Protein 6CQK (pdb70)

Sequence (361 aa):
DFSKMSIVGRIGSEFTEHTSANNNRYLKYSIASQPRRDGQTNWYNITVFNEPQINFLTEVRKGALVYVEADAANYVGTTLSLVQKDINLLKNGDFSKMSIVGRIGSEFTEHTSANNNRYLKYSIASQPRQTNWYNITVFNEPQINFLTEYVRKGALVYVEADAANYVFEGTTLSLVQKDINLLKNGDFSKMSIVGRIGSEFTEHTYLKYSIASQPRGQTNWYNITVFNEPQINFLTEYVRKGALVYVEADAANYVGTTLSLVQKDINLLKNGKKMDFSKMSIVGRIGSEFTEHTNRYLKYSIASQPRQTNWYNITVFNEPQINFLTEYVRKGALVYVEADAANVFGTTLSLVQKDINLLKN

B-factor: mean 80.17, std 16.54, range [48.77, 149.61]

Foldseek 3Di:
DFDKDKAWFFWADDWDWDADPVGAIKTKTWGWGDPPPVDDTDIDIEIERPVVVVVVVVVADGGWTKIWMFTWDWDPVIDIYTYTDDMDGPGGD/DFDKDKAWFFWADDWDWDADPVRAIKTWTWGWGDDVPTDIDIEIERPVVVVCVCVPPADGGWGKIWMWTWDWDDPPDIDIYTYTDDMDGPGHD/DFDKDKDWFFWADDFDDDPFTWTWGWGCPDPDTDIDIEGEDPVVVVCVCVVPADGGWTKIWMFTWDWDPVIDIYTYTDDMDGPGHDDD/DDFDKDKAWFFWADDWDWDVCIKTKTWGWGDPVPTDIDIEIENPVVVVCVCVPPNDGGWTKIWMFTWDWDVVMDIYTYTDDMDGPGD

Nearest PDB structures (foldseek):
  6cqk-assembly2_A  TM=1.011E+00  e=1.011E-16  Saccharomyces cerevisiae
  7f5y-assembly1_A-2  TM=8.030E-01  e=2.166E-05  Mycobacterium tuberculosis H37Rv
  3eiv-assembly2_B  TM=7.931E-01  e=2.541E-05  Streptomyces coelicolor
  7ym1-assembly1_A  TM=8.213E-01  e=4.103E-05  Staphylococcus aureus subsp. aureus ED98
  6bhw-assembly2_E  TM=7.748E-01  e=2.027E-04  Bacillus subtilis subsp. subtilis str. 168

InterPro domains:
  IPR000424 Primosome PriB/single-strand DNA-binding [PF00436] (20-116)
  IPR000424 Primosome PriB/single-strand DNA-binding [PS50935] (17-117)
  IPR000424 Primosome PriB/single-strand DNA-binding [cd04496] (22-116)
  IPR011344 Single-stranded DNA-binding protein [PIRSF002070] (17-128)
  IPR012340 Nucleic acid-binding, OB-fold [G3DSA:2.40.50.140] (17-135)
  IPR012340 Nucleic acid-binding, OB-fold [SSF50249] (17-116)

GO terms:
  GO:0042645 mitochondrial nucleoid (C, IDA)
  GO:0005739 mitochondrion (C, IDA)
  GO:0003697 single-stranded DNA binding (F, IDA)
  GO:0090297 positive regulation of mitochondrial DNA replication (P, IDA)
  GO:0005739 mitochondrion (C, HDA)

Structure (mmCIF, N/CA/C/O backbone):
data_6CQK
#
_entry.id   6CQK
#
_cell.length_a   54.500
_cell.length_b   153.140
_cell.length_c   118.610
_cell.angle_alpha   90.00
_cell.angle_beta   90.00
_cell.angle_gamma   90.00
#
_symmetry.space_group_name_H-M   'C 2 2 21'
#
loop_
_atom_site.group_PDB
_atom_site.id
_atom_site.type_symbol
_atom_site.label_atom_id
_atom_site.label_alt_id
_atom_site.label_comp_id
_atom_site.label_asym_id
_atom_site.label_entity_id
_atom_site.label_seq_id
_atom_site.pdbx_PDB_ins_code
_atom_site.Cartn_x
_atom_site.Cartn_y
_atom_site.Cartn_z
_atom_site.occupancy
_atom_site.B_iso_or_equiv
_atom_site.auth_seq_id
_atom_site.auth_comp_id
_atom_site.auth_asym_id
_atom_site.auth_atom_id
_atom_site.pdbx_PDB_model_num
ATOM 1 N N . ASP A 1 2 ? 10.490 -21.322 2.292 1.00 62.45 18 ASP A N 1
ATOM 2 C CA . ASP A 1 2 ? 10.858 -21.134 0.800 1.00 62.38 18 ASP A CA 1
ATOM 3 C C . ASP A 1 2 ? 10.218 -22.209 -0.068 1.00 63.66 18 ASP A C 1
ATOM 4 O O . ASP A 1 2 ? 10.425 -23.394 0.196 1.00 68.58 18 ASP A O 1
ATOM 9 N N . PHE A 1 3 ? 9.548 -21.851 -1.158 1.00 63.89 19 PHE A N 1
ATOM 10 C CA . PHE A 1 3 ? 8.880 -22.868 -2.026 1.00 63.35 19 PHE A CA 1
ATOM 11 C C . PHE A 1 3 ? 8.695 -22.440 -3.477 1.00 59.93 19 PHE A C 1
ATOM 12 O O . PHE A 1 3 ? 8.880 -21.262 -3.833 1.00 57.25 19 PHE A O 1
ATOM 20 N N . SER A 1 4 ? 8.286 -23.380 -4.304 1.00 58.87 20 SER A N 1
ATOM 21 C CA . SER A 1 4 ? 7.950 -23.007 -5.685 1.00 62.77 20 SER A CA 1
ATOM 22 C C . SER A 1 4 ? 6.949 -23.972 -6.211 1.00 61.62 20 SER A C 1
ATOM 23 O O . SER A 1 4 ? 7.323 -25.028 -6.613 1.00 62.05 20 SER A O 1
ATOM 26 N N . LYS A 1 5 ? 5.681 -23.603 -6.183 1.00 65.85 21 LYS A N 1
ATOM 27 C CA . LYS A 1 5 ? 4.619 -24.486 -6.642 1.00 71.73 21 LYS A CA 1
ATOM 28 C C . LYS A 1 5 ? 3.960 -23.891 -7.839 1.00 67.47 21 LYS A C 1
ATOM 29 O O . LYS A 1 5 ? 3.902 -22.699 -7.980 1.00 65.75 21 LYS A O 1
ATOM 35 N N . MET A 1 6 ? 3.454 -24.769 -8.698 1.00 68.01 22 MET A N 1
ATOM 36 C CA . MET A 1 6 ? 2.687 -24.412 -9.921 1.00 67.22 22 MET A CA 1
ATOM 37 C C . MET A 1 6 ? 1.262 -24.922 -9.856 1.00 64.01 22 MET A C 1
ATOM 38 O O . MET A 1 6 ? 1.015 -26.021 -9.346 1.00 68.13 22 MET A O 1
ATOM 43 N N . SER A 1 7 ? 0.327 -24.119 -10.300 1.00 63.12 23 SER A N 1
ATOM 44 C CA . SER A 1 7 ? -1.054 -24.573 -10.434 1.00 64.66 23 SER A CA 1
ATOM 45 C C . SER A 1 7 ? -1.365 -24.463 -11.905 1.00 61.60 23 SER A C 1
ATOM 46 O O . SER A 1 7 ? -1.062 -23.452 -12.503 1.00 57.63 23 SER A O 1
ATOM 49 N N . ILE A 1 8 ? -1.934 -25.523 -12.472 1.00 58.92 24 ILE A N 1
ATOM 50 C CA . ILE A 1 8 ? -2.263 -25.582 -13.870 1.00 55.71 24 ILE A CA 1
ATOM 51 C C . ILE A 1 8 ? -3.699 -25.989 -14.055 1.00 54.63 24 ILE A C 1
ATOM 52 O O . ILE A 1 8 ? -4.195 -26.887 -13.401 1.00 55.11 24 ILE A O 1
ATOM 57 N N . VAL A 1 9 ? -4.390 -25.310 -14.944 1.00 55.97 25 VAL A N 1
ATOM 58 C CA . VAL A 1 9 ? -5.596 -25.845 -15.520 1.00 56.64 25 VAL A CA 1
ATOM 59 C C . VAL A 1 9 ? -5.376 -26.125 -16.976 1.00 54.38 25 VAL A C 1
ATOM 60 O O . VAL A 1 9 ? -4.962 -25.222 -17.759 1.00 51.97 25 VAL A O 1
ATOM 64 N N . GLY A 1 10 ? -5.728 -27.343 -17.345 1.00 52.81 26 GLY A N 1
ATOM 65 C CA . GLY A 1 10 ? -5.473 -27.790 -18.678 1.00 55.39 26 GLY A CA 1
ATOM 66 C C . GLY A 1 10 ? -5.964 -29.168 -18.934 1.00 58.20 26 GLY A C 1
ATOM 67 O O . GLY A 1 10 ? -6.638 -29.772 -18.099 1.00 60.98 26 GLY A O 1
ATOM 68 N N . ARG A 1 11 ? -5.634 -29.690 -20.107 1.00 61.17 27 ARG A N 1
ATOM 69 C CA . ARG A 1 11 ? -6.165 -30.968 -20.508 1.00 65.29 27 ARG A CA 1
ATOM 70 C C . ARG A 1 11 ? -5.077 -31.989 -20.544 1.00 63.02 27 ARG A C 1
ATOM 71 O O . ARG A 1 11 ? -3.945 -31.690 -20.916 1.00 65.39 27 ARG A O 1
ATOM 79 N N . ILE A 1 12 ? -5.416 -33.205 -20.178 1.00 60.86 28 ILE A N 1
ATOM 80 C CA . ILE A 1 12 ? -4.435 -34.269 -20.202 1.00 61.62 28 ILE A CA 1
ATOM 81 C C . ILE A 1 12 ? -4.138 -34.683 -21.607 1.00 59.06 28 ILE A C 1
ATOM 82 O O . ILE A 1 12 ? -5.032 -35.149 -22.279 1.00 61.41 28 ILE A O 1
ATOM 87 N N . GLY A 1 13 ? -2.888 -34.495 -22.019 1.00 57.42 29 GLY A N 1
ATOM 88 C CA . GLY A 1 13 ? -2.493 -34.700 -23.378 1.00 58.83 29 GLY A CA 1
ATOM 89 C C . GLY A 1 13 ? -1.619 -35.902 -23.607 1.00 61.96 29 GLY A C 1
ATOM 90 O O . GLY A 1 13 ? -0.923 -35.979 -24.591 1.00 60.77 29 GLY A O 1
ATOM 91 N N . SER A 1 14 ? -1.686 -36.892 -22.730 1.00 68.70 30 SER A N 1
ATOM 92 C CA . SER A 1 14 ? -0.923 -38.129 -22.936 1.00 69.05 30 SER A CA 1
ATOM 93 C C . SER A 1 14 ? -1.493 -39.326 -22.173 1.00 73.75 30 SER A C 1
ATOM 94 O O . SER A 1 14 ? -2.390 -39.174 -21.299 1.00 74.80 30 SER A O 1
ATOM 97 N N . GLU A 1 15 ? -0.999 -40.520 -22.538 1.00 78.40 31 GLU A N 1
ATOM 98 C CA . GLU A 1 15 ? -1.199 -41.728 -21.733 1.00 79.76 31 GLU A CA 1
ATOM 99 C C . GLU A 1 15 ? -0.460 -41.534 -20.426 1.00 74.11 31 GLU A C 1
ATOM 100 O O . GLU A 1 15 ? 0.379 -40.653 -20.268 1.00 65.72 31 GLU A O 1
ATOM 106 N N . PHE A 1 16 ? -0.801 -42.365 -19.464 1.00 77.74 32 PHE A N 1
ATOM 107 C CA . PHE A 1 16 ? -0.074 -42.380 -18.210 1.00 78.49 32 PHE A CA 1
ATOM 108 C C . PHE A 1 16 ? 1.048 -43.438 -18.311 1.00 76.51 32 PHE A C 1
ATOM 109 O O . PHE A 1 16 ? 0.798 -44.573 -18.017 1.00 81.98 32 PHE A O 1
ATOM 117 N N . THR A 1 17 ? 2.281 -43.058 -18.625 1.00 74.59 33 THR A N 1
ATOM 118 C CA . THR A 1 17 ? 3.393 -44.031 -18.599 1.00 73.37 33 THR A CA 1
ATOM 119 C C . THR A 1 17 ? 4.049 -44.135 -17.212 1.00 73.29 33 THR A C 1
ATOM 120 O O . THR A 1 17 ? 4.264 -43.141 -16.548 1.00 72.72 33 THR A O 1
ATOM 124 N N . GLU A 1 18 ? 4.422 -45.354 -16.811 1.00 77.69 34 GLU A N 1
ATOM 125 C CA . GLU A 1 18 ? 4.890 -45.662 -15.445 1.00 75.91 34 GLU A CA 1
ATOM 126 C C . GLU A 1 18 ? 6.347 -46.072 -15.468 1.00 71.60 34 GLU A C 1
ATOM 127 O O . GLU A 1 18 ? 6.773 -46.781 -16.367 1.00 73.96 34 GLU A O 1
ATOM 133 N N . HIS A 1 19 ? 7.114 -45.589 -14.512 1.00 69.62 35 HIS A N 1
ATOM 134 C CA . HIS A 1 19 ? 8.597 -45.646 -14.570 1.00 69.63 35 HIS A CA 1
ATOM 135 C C . HIS A 1 19 ? 9.175 -45.858 -13.197 1.00 68.22 35 HIS A C 1
ATOM 136 O O . HIS A 1 19 ? 8.414 -46.007 -12.231 1.00 68.21 35 HIS A O 1
ATOM 143 N N . THR A 1 20 ? 10.508 -45.914 -13.118 1.00 67.93 36 THR A N 1
ATOM 144 C CA . THR A 1 20 ? 11.222 -46.028 -11.842 1.00 69.38 36 THR A CA 1
ATOM 145 C C . THR A 1 20 ? 12.267 -44.953 -11.687 1.00 71.72 36 THR A C 1
ATOM 146 O O . THR A 1 20 ? 12.940 -44.556 -12.634 1.00 74.34 36 THR A O 1
ATOM 150 N N . SER A 1 21 ? 12.406 -44.496 -10.455 1.00 71.92 37 SER A N 1
ATOM 151 C CA . SER A 1 21 ? 12.989 -43.262 -10.235 1.00 72.31 37 SER A CA 1
ATOM 152 C C . SER A 1 21 ? 14.305 -43.350 -9.591 1.00 74.10 37 SER A C 1
ATOM 153 O O . SER A 1 21 ? 14.470 -42.660 -8.621 1.00 91.47 37 SER A O 1
ATOM 156 N N . ALA A 1 22 ? 15.271 -44.140 -9.995 1.00 72.62 38 ALA A N 1
ATOM 157 C CA . ALA A 1 22 ? 16.671 -43.869 -9.437 1.00 74.78 38 ALA A CA 1
ATOM 158 C C . ALA A 1 22 ? 16.859 -44.041 -7.935 1.00 73.06 38 ALA A C 1
ATOM 159 O O . ALA A 1 22 ? 17.812 -44.661 -7.481 1.00 74.96 38 ALA A O 1
ATOM 161 N N . ASN A 1 23 ? 15.969 -43.426 -7.183 1.00 75.64 39 ASN A N 1
ATOM 162 C CA . ASN A 1 23 ? 15.721 -43.681 -5.758 1.00 79.70 39 ASN A CA 1
ATOM 163 C C . ASN A 1 23 ? 14.877 -44.972 -5.505 1.00 77.35 39 ASN A C 1
ATOM 164 O O . ASN A 1 23 ? 14.712 -45.408 -4.375 1.00 81.31 39 ASN A O 1
ATOM 169 N N . ASN A 1 24 ? 14.310 -45.530 -6.571 1.00 72.60 40 ASN A N 1
ATOM 170 C CA . ASN A 1 24 ? 13.596 -46.791 -6.599 1.00 67.22 40 ASN A CA 1
ATOM 171 C C . ASN A 1 24 ? 12.180 -46.641 -6.213 1.00 66.87 40 ASN A C 1
ATOM 172 O O . ASN A 1 24 ? 11.565 -47.521 -5.647 1.00 70.01 40 ASN A O 1
ATOM 177 N N . ASN A 1 25 ? 11.632 -45.522 -6.608 1.00 67.72 41 ASN A N 1
ATOM 178 C CA . ASN A 1 25 ? 10.209 -45.341 -6.553 1.00 69.39 41 ASN A CA 1
ATOM 179 C C . ASN A 1 25 ? 9.486 -45.429 -7.897 1.00 66.46 41 ASN A C 1
ATOM 180 O O . ASN A 1 25 ? 9.971 -45.016 -8.920 1.00 62.22 41 ASN A O 1
ATOM 185 N N . ARG A 1 26 ? 8.299 -45.985 -7.832 1.00 67.94 42 ARG A N 1
ATOM 186 C CA . ARG A 1 26 ? 7.419 -45.958 -8.942 1.00 70.23 42 ARG A CA 1
ATOM 187 C C . ARG A 1 26 ? 6.897 -44.603 -9.032 1.00 70.36 42 ARG A C 1
ATOM 188 O O . ARG A 1 26 ? 6.366 -44.091 -8.040 1.00 68.09 42 ARG A O 1
ATOM 196 N N . TYR A 1 27 ? 6.949 -44.081 -10.254 1.00 71.57 43 TYR A N 1
ATOM 197 C CA . TYR A 1 27 ? 6.202 -42.900 -10.571 1.00 69.40 43 TYR A CA 1
ATOM 198 C C . TYR A 1 27 ? 5.531 -42.937 -11.894 1.00 71.29 43 TYR A C 1
ATOM 199 O O . TYR A 1 27 ? 5.979 -43.629 -12.840 1.00 75.23 43 TYR A O 1
ATOM 208 N N . LEU A 1 28 ? 4.492 -42.121 -11.959 1.00 69.78 44 LEU A N 1
ATOM 209 C CA . LEU A 1 28 ? 3.691 -41.949 -13.144 1.00 69.73 44 LEU A CA 1
ATOM 210 C C . LEU A 1 28 ? 4.059 -40.639 -13.851 1.00 66.42 44 LEU A C 1
ATOM 211 O O . LEU A 1 28 ? 4.394 -39.651 -13.211 1.00 65.15 44 LEU A O 1
ATOM 216 N N . LYS A 1 29 ? 4.096 -40.670 -15.179 1.00 66.82 45 LYS A N 1
ATOM 217 C CA . LYS A 1 29 ? 4.410 -39.478 -16.034 1.00 69.56 45 LYS A CA 1
ATOM 218 C C . LYS A 1 29 ? 3.235 -39.215 -16.950 1.00 64.58 45 LYS A C 1
ATOM 219 O O . LYS A 1 29 ? 2.618 -40.150 -17.434 1.00 64.61 45 LYS A O 1
ATOM 225 N N . TYR A 1 30 ? 2.881 -37.954 -17.098 1.00 61.90 46 TYR A N 1
ATOM 226 C CA . TYR A 1 30 ? 1.914 -37.533 -18.083 1.00 60.92 46 TYR A CA 1
ATOM 227 C C . TYR A 1 30 ? 2.124 -36.053 -18.333 1.00 61.52 46 TYR A C 1
ATOM 228 O O . TYR A 1 30 ? 2.810 -35.359 -17.560 1.00 66.86 46 TYR A O 1
ATOM 237 N N . SER A 1 31 ? 1.572 -35.583 -19.435 1.00 60.39 47 SER A N 1
ATOM 238 C CA . SER A 1 31 ? 1.686 -34.184 -19.805 1.00 60.41 47 SER A CA 1
ATOM 239 C C . SER A 1 31 ? 0.289 -33.521 -19.886 1.00 58.78 47 SER A C 1
ATOM 240 O O . SER A 1 31 ? -0.695 -34.205 -20.169 1.00 57.08 47 SER A O 1
ATOM 243 N N . ILE A 1 32 ? 0.242 -32.228 -19.507 1.00 56.31 48 ILE A N 1
ATOM 244 C CA . ILE A 1 32 ? -0.940 -31.416 -19.550 1.00 54.12 48 ILE A CA 1
ATOM 245 C C . ILE A 1 32 ? -0.696 -30.385 -20.651 1.00 54.45 48 ILE A C 1
ATOM 246 O O . ILE A 1 32 ? 0.307 -29.682 -20.616 1.00 52.62 48 ILE A O 1
ATOM 251 N N . ALA A 1 33 ? -1.629 -30.281 -21.575 1.00 53.70 49 ALA A N 1
ATOM 252 C CA . ALA A 1 33 ? -1.628 -29.199 -22.506 1.00 55.31 49 ALA A CA 1
ATOM 253 C C . ALA A 1 33 ? -2.495 -28.109 -21.939 1.00 56.26 49 ALA A C 1
ATOM 254 O O . ALA A 1 33 ? -3.674 -28.352 -21.685 1.00 60.57 49 ALA A O 1
ATOM 256 N N . SER A 1 34 ? -1.935 -26.915 -21.738 1.00 55.86 50 SER A N 1
ATOM 257 C CA . SER A 1 34 ? -2.665 -25.793 -21.167 1.00 54.99 50 SER A CA 1
ATOM 258 C C . SER A 1 34 ? -2.507 -24.703 -22.159 1.00 55.34 50 SER A C 1
ATOM 259 O O . SER A 1 34 ? -1.401 -24.282 -22.481 1.00 54.54 50 SER A O 1
ATOM 262 N N . GLN A 1 35 ? -3.610 -24.275 -22.731 1.00 57.17 51 GLN A N 1
ATOM 263 C CA . GLN A 1 35 ? -3.576 -23.230 -23.714 1.00 57.57 51 GLN A CA 1
ATOM 264 C C . GLN A 1 35 ? -4.595 -22.222 -23.369 1.00 58.60 51 GLN A C 1
ATOM 265 O O . GLN A 1 35 ? -5.730 -22.349 -23.752 1.00 58.77 51 GLN A O 1
ATOM 271 N N . PRO A 1 36 ? -4.176 -21.182 -22.676 1.00 57.93 52 PRO A N 1
ATOM 272 C CA . PRO A 1 36 ? -4.988 -20.086 -22.184 1.00 58.81 52 PRO A CA 1
ATOM 273 C C . PRO A 1 36 ? -5.549 -19.167 -23.230 1.00 62.80 52 PRO A C 1
ATOM 274 O O . PRO A 1 36 ? -6.461 -18.451 -22.925 1.00 62.63 52 PRO A O 1
ATOM 278 N N . ARG A 1 37 ? -5.045 -19.195 -24.449 1.00 75.53 53 ARG A N 1
ATOM 279 C CA . ARG A 1 37 ? -5.505 -18.252 -25.436 1.00 81.73 53 ARG A CA 1
ATOM 280 C C . ARG A 1 37 ? -6.230 -18.682 -26.689 1.00 84.47 53 ARG A C 1
ATOM 281 O O . ARG A 1 37 ? -7.136 -17.980 -27.096 1.00 108.37 53 ARG A O 1
ATOM 289 N N . ARG A 1 38 ? -5.831 -19.767 -27.333 1.00 79.54 54 ARG A N 1
ATOM 290 C CA . ARG A 1 38 ? -6.449 -20.225 -28.595 1.00 83.48 54 ARG A CA 1
ATOM 291 C C . ARG A 1 38 ? -6.337 -19.103 -29.574 1.00 74.53 54 ARG A C 1
ATOM 292 O O . ARG A 1 38 ? -7.309 -18.676 -30.149 1.00 77.84 54 ARG A O 1
ATOM 294 N N . ASP A 1 39 ? -5.088 -18.686 -29.707 1.00 70.56 55 ASP A N 1
ATOM 295 C CA . ASP A 1 39 ? -4.473 -17.598 -30.478 1.00 66.14 55 ASP A CA 1
ATOM 296 C C . ASP A 1 39 ? -3.027 -17.437 -29.974 1.00 60.64 55 ASP A C 1
ATOM 297 O O . ASP A 1 39 ? -2.229 -16.763 -30.560 1.00 58.11 55 ASP A O 1
ATOM 302 N N . GLY A 1 40 ? -2.719 -18.056 -28.852 1.00 58.14 56 GLY A N 1
ATOM 303 C CA . GLY A 1 40 ? -1.412 -18.092 -28.269 1.00 56.01 56 GLY A CA 1
ATOM 304 C C . GLY A 1 40 ? -1.006 -19.536 -28.156 1.00 54.55 56 GLY A C 1
ATOM 305 O O . GLY A 1 40 ? -1.770 -20.443 -28.378 1.00 53.17 56 GLY A O 1
ATOM 306 N N . GLN A 1 41 ? 0.209 -19.778 -27.740 1.00 53.14 57 GLN A N 1
ATOM 307 C CA . GLN A 1 41 ? 0.669 -21.136 -27.657 1.00 51.80 57 GLN A CA 1
ATOM 308 C C . GLN A 1 41 ? 0.062 -22.003 -26.602 1.00 49.69 57 GLN A C 1
ATOM 309 O O . GLN A 1 41 ? -0.657 -21.595 -25.732 1.00 50.05 57 GLN A O 1
ATOM 315 N N . THR A 1 42 ? 0.411 -23.248 -26.709 1.00 49.23 58 THR A N 1
ATOM 316 C CA . THR A 1 42 ? -0.079 -24.261 -25.860 1.00 49.72 58 THR A CA 1
ATOM 317 C C . THR A 1 42 ? 1.128 -24.709 -25.118 1.00 50.42 58 THR A C 1
ATOM 318 O O . THR A 1 42 ? 2.122 -25.094 -25.671 1.00 48.77 58 THR A O 1
ATOM 322 N N . ASN A 1 43 ? 1.028 -24.540 -23.806 1.00 53.66 59 ASN A N 1
ATOM 323 C CA . ASN A 1 43 ? 2.072 -24.881 -22.894 1.00 54.55 59 ASN A CA 1
ATOM 324 C C . ASN A 1 43 ? 1.915 -26.349 -22.521 1.00 54.14 59 ASN A C 1
ATOM 325 O O . ASN A 1 43 ? 0.892 -26.727 -21.951 1.00 54.54 59 ASN A O 1
ATOM 330 N N . TRP A 1 44 ? 2.958 -27.136 -22.792 1.00 54.16 60 TRP A N 1
ATOM 331 C CA . TRP A 1 44 ? 2.990 -28.536 -22.388 1.00 56.65 60 TRP A CA 1
ATOM 332 C C . TRP A 1 44 ? 3.806 -28.669 -21.106 1.00 56.25 60 TRP A C 1
ATOM 333 O O . TRP A 1 44 ? 4.914 -28.115 -21.023 1.00 58.55 60 TRP A O 1
ATOM 344 N N . TYR A 1 45 ? 3.257 -29.324 -20.100 1.00 54.95 61 TYR A N 1
ATOM 345 C CA . TYR A 1 45 ? 3.937 -29.421 -18.793 1.00 56.35 61 TYR A CA 1
ATOM 346 C C . TYR A 1 45 ? 3.945 -30.865 -18.429 1.00 57.72 61 TYR A C 1
ATOM 347 O O . TYR A 1 45 ? 2.889 -31.516 -18.535 1.00 57.86 61 TYR A O 1
ATOM 356 N N . ASN A 1 46 ? 5.124 -31.386 -18.098 1.00 59.89 62 ASN A N 1
ATOM 357 C CA . ASN A 1 46 ? 5.252 -32.781 -17.748 1.00 64.87 62 ASN A CA 1
ATOM 358 C C . ASN A 1 46 ? 5.222 -32.938 -16.258 1.00 65.66 62 ASN A C 1
ATOM 359 O O . ASN A 1 46 ? 5.979 -32.262 -15.530 1.00 69.10 62 ASN A O 1
ATOM 364 N N . ILE A 1 47 ? 4.270 -33.748 -15.833 1.00 62.22 63 ILE A N 1
ATOM 365 C CA . ILE A 1 47 ? 3.939 -33.939 -14.450 1.00 64.93 63 ILE A CA 1
ATOM 366 C C . ILE A 1 47 ? 4.488 -35.285 -14.012 1.00 69.03 63 ILE A C 1
ATOM 367 O O . ILE A 1 47 ? 4.429 -36.250 -14.778 1.00 65.96 63 ILE A O 1
ATOM 372 N N . THR A 1 48 ? 5.012 -35.328 -12.782 1.00 67.74 64 THR A N 1
ATOM 373 C CA . THR A 1 48 ? 5.550 -36.532 -12.222 1.00 63.96 64 THR A CA 1
ATOM 374 C C . THR A 1 48 ? 4.668 -36.782 -11.048 1.00 60.98 64 THR A C 1
ATOM 375 O O . THR A 1 48 ? 4.349 -35.877 -10.332 1.00 62.31 64 THR A O 1
ATOM 379 N N . VAL A 1 49 ? 4.294 -38.022 -10.844 1.00 60.82 65 VAL A N 1
ATOM 380 C CA . VAL A 1 49 ? 3.476 -38.414 -9.711 1.00 62.08 65 VAL A CA 1
ATOM 381 C C . VAL A 1 49 ? 4.053 -39.579 -8.893 1.00 65.68 65 VAL A C 1
ATOM 382 O O . VAL A 1 49 ? 4.260 -40.698 -9.412 1.00 65.49 65 VAL A O 1
ATOM 386 N N . PHE A 1 50 ? 4.379 -39.286 -7.630 1.00 66.26 66 PHE A N 1
ATOM 387 C CA . PHE A 1 50 ? 4.766 -40.316 -6.698 1.00 63.73 66 PHE A CA 1
ATOM 388 C C . PHE A 1 50 ? 3.603 -40.679 -5.795 1.00 64.32 66 PHE A C 1
ATOM 389 O O . PHE A 1 50 ? 3.472 -41.847 -5.488 1.00 68.91 66 PHE A O 1
ATOM 397 N N . ASN A 1 51 ? 2.796 -39.726 -5.341 1.00 64.82 67 ASN A N 1
ATOM 398 C CA . ASN A 1 51 ? 1.763 -40.006 -4.331 1.00 68.86 67 ASN A CA 1
ATOM 399 C C . ASN A 1 51 ? 0.866 -41.093 -4.838 1.00 71.82 67 ASN A C 1
ATOM 400 O O . ASN A 1 51 ? 0.127 -40.926 -5.792 1.00 66.52 67 ASN A O 1
ATOM 405 N N . GLU A 1 52 ? 0.999 -42.255 -4.204 1.00 82.28 68 GLU A N 1
ATOM 406 C CA . GLU A 1 52 ? 0.413 -43.467 -4.750 1.00 90.66 68 GLU A CA 1
ATOM 407 C C . GLU A 1 52 ? -1.113 -43.388 -4.831 1.00 89.53 68 GLU A C 1
ATOM 408 O O . GLU A 1 52 ? -1.693 -43.855 -5.828 1.00 87.25 68 GLU A O 1
ATOM 414 N N . PRO A 1 53 ? -1.761 -42.807 -3.800 1.00 86.33 69 PRO A N 1
ATOM 415 C CA . PRO A 1 53 ? -3.217 -42.662 -3.930 1.00 84.50 69 PRO A CA 1
ATOM 416 C C . PRO A 1 53 ? -3.608 -41.888 -5.202 1.00 81.33 69 PRO A C 1
ATOM 417 O O . PRO A 1 53 ? -4.560 -42.281 -5.882 1.00 83.44 69 PRO A O 1
ATOM 421 N N . GLN A 1 54 ? -2.858 -40.840 -5.520 1.00 73.56 70 GLN A N 1
ATOM 422 C CA . GLN A 1 54 ? -3.114 -40.070 -6.723 1.00 72.53 70 GLN A CA 1
ATOM 423 C C . GLN A 1 54 ? -2.745 -40.854 -7.976 1.00 73.41 70 GLN A C 1
ATOM 424 O O . GLN A 1 54 ? -3.441 -40.791 -8.982 1.00 71.66 70 GLN A O 1
ATOM 430 N N . ILE A 1 55 ? -1.658 -41.616 -7.908 1.00 73.89 71 ILE A N 1
ATOM 431 C CA . ILE A 1 55 ? -1.283 -42.475 -9.019 1.00 72.10 71 ILE A CA 1
ATOM 432 C C . ILE A 1 55 ? -2.471 -43.366 -9.370 1.00 77.13 71 ILE A C 1
ATOM 433 O O . ILE A 1 55 ? -2.798 -43.547 -10.551 1.00 76.98 71 ILE A O 1
ATOM 438 N N . ASN A 1 56 ? -3.091 -43.959 -8.343 1.00 83.61 72 ASN A N 1
ATOM 439 C CA . ASN A 1 56 ? -4.219 -44.875 -8.565 1.00 89.42 72 ASN A CA 1
ATOM 440 C C . ASN A 1 56 ? -5.406 -44.104 -9.090 1.00 88.29 72 ASN A C 1
ATOM 441 O O . ASN A 1 56 ? -6.029 -44.527 -10.060 1.00 82.98 72 ASN A O 1
ATOM 446 N N . PHE A 1 57 ? -5.713 -42.982 -8.431 1.00 88.54 73 PHE A N 1
ATOM 447 C CA . PHE A 1 57 ? -6.827 -42.084 -8.861 1.00 88.35 73 PHE A CA 1
ATOM 448 C C . PHE A 1 57 ? -6.746 -41.758 -10.347 1.00 84.17 73 PHE A C 1
ATOM 449 O O . PHE A 1 57 ? -7.775 -41.781 -11.021 1.00 79.18 73 PHE A O 1
ATOM 457 N N . LEU A 1 58 ? -5.516 -41.541 -10.835 1.00 83.61 74 LEU A N 1
ATOM 458 C CA . LEU A 1 58 ? -5.283 -41.220 -12.235 1.00 86.71 74 LEU A CA 1
ATOM 459 C C . LEU A 1 58 ? -5.513 -42.404 -13.147 1.00 88.60 74 LEU A C 1
ATOM 460 O O . LEU A 1 58 ? -6.326 -42.334 -14.074 1.00 86.93 74 LEU A O 1
ATOM 465 N N . THR A 1 59 ? -4.874 -43.517 -12.831 1.00 91.88 75 THR A N 1
ATOM 466 C CA . THR A 1 59 ? -5.033 -44.734 -13.637 1.00 96.40 75 THR A CA 1
ATOM 467 C C . THR A 1 59 ? -6.475 -45.275 -13.631 1.00 93.84 75 THR A C 1
ATOM 468 O O . THR A 1 59 ? -6.967 -45.723 -14.655 1.00 85.48 75 THR A O 1
ATOM 472 N N . GLU A 1 60 ? -7.129 -45.181 -12.475 1.00 96.16 76 GLU A N 1
ATOM 473 C CA . GLU A 1 60 ? -8.564 -45.462 -12.320 1.00 99.05 76 GLU A CA 1
ATOM 474 C C . GLU A 1 60 ? -9.448 -44.241 -12.623 1.00 94.16 76 GLU A C 1
ATOM 475 O O . GLU A 1 60 ? -10.238 -44.269 -13.553 1.00 88.05 76 GLU A O 1
ATOM 481 N N . VAL A 1 62 ? -9.483 -41.471 -14.330 1.00 75.03 78 VAL A N 1
ATOM 482 C CA . VAL A 1 62 ? -9.127 -40.320 -15.250 1.00 76.92 78 VAL A CA 1
ATOM 483 C C . VAL A 1 62 ? -8.726 -40.700 -16.681 1.00 77.43 78 VAL A C 1
ATOM 484 O O . VAL A 1 62 ? -7.773 -41.431 -16.906 1.00 80.02 78 VAL A O 1
ATOM 488 N N . ARG A 1 63 ? -9.420 -40.163 -17.664 1.00 81.13 79 ARG A N 1
ATOM 489 C CA . ARG A 1 63 ? -9.178 -40.509 -19.078 1.00 88.30 79 ARG A CA 1
ATOM 490 C C . ARG A 1 63 ? -8.445 -39.374 -19.779 1.00 86.82 79 ARG A C 1
ATOM 491 O O . ARG A 1 63 ? -8.555 -38.219 -19.371 1.00 86.74 79 ARG A O 1
ATOM 499 N N . LYS A 1 64 ? -7.729 -39.715 -20.848 1.00 83.91 80 LYS A N 1
ATOM 500 C CA . LYS A 1 64 ? -7.067 -38.717 -21.677 1.00 80.42 80 LYS A CA 1
ATOM 501 C C . LYS A 1 64 ? -8.065 -37.622 -22.128 1.00 75.53 80 LYS A C 1
ATOM 502 O O . LYS A 1 64 ? -9.253 -37.888 -22.290 1.00 76.72 80 LYS A O 1
ATOM 508 N N . GLY A 1 65 ? -7.583 -36.385 -22.264 1.00 71.20 81 GLY A N 1
ATOM 509 C CA . GLY A 1 65 ? -8.420 -35.242 -22.626 1.00 67.41 81 GLY A CA 1
ATOM 510 C C . GLY A 1 65 ? -9.164 -34.597 -21.465 1.00 64.47 81 GLY A C 1
ATOM 511 O O . GLY A 1 65 ? -9.887 -33.607 -21.644 1.00 61.93 81 GLY A O 1
ATOM 512 N N . ALA A 1 66 ? -9.031 -35.163 -20.274 1.00 63.37 82 ALA A N 1
ATOM 513 C CA . ALA A 1 66 ? -9.653 -34.580 -19.092 1.00 62.77 82 ALA A CA 1
ATOM 514 C C . ALA A 1 66 ? -9.156 -33.185 -18.754 1.00 60.84 82 ALA A C 1
ATOM 515 O O . ALA A 1 66 ? -7.951 -32.940 -18.691 1.00 59.82 82 ALA A O 1
ATOM 517 N N . LEU A 1 67 ? -10.100 -32.265 -18.581 1.00 60.31 83 LEU A N 1
ATOM 518 C CA . LEU A 1 67 ? -9.805 -30.975 -17.946 1.00 59.39 83 LEU A CA 1
ATOM 519 C C . LEU A 1 67 ? -9.536 -31.214 -16.468 1.00 59.82 83 LEU A C 1
ATOM 520 O O . LEU A 1 67 ? -10.409 -31.725 -15.760 1.00 59.58 83 LEU A O 1
ATOM 525 N N . VAL A 1 68 ? -8.329 -30.847 -16.043 1.00 60.22 84 VAL A N 1
ATOM 526 C CA . VAL A 1 68 ? -7.875 -31.016 -14.664 1.00 62.36 84 VAL A CA 1
ATOM 527 C C . VAL A 1 68 ? -7.370 -29.711 -14.061 1.00 64.62 84 VAL A C 1
ATOM 528 O O . VAL A 1 68 ? -6.996 -28.782 -14.787 1.00 69.52 84 VAL A O 1
ATOM 532 N N . TYR A 1 69 ? -7.346 -29.642 -12.734 1.00 65.05 85 TYR A N 1
ATOM 533 C CA . TYR A 1 69 ? -6.637 -28.548 -12.011 1.00 64.64 85 TYR A CA 1
ATOM 534 C C . TYR A 1 69 ? -5.595 -29.250 -11.171 1.00 61.54 85 TYR A C 1
ATOM 535 O O . TYR A 1 69 ? -5.962 -30.023 -10.303 1.00 62.12 85 TYR A O 1
ATOM 544 N N . VAL A 1 70 ? -4.321 -29.059 -11.500 1.00 58.83 86 VAL A N 1
ATOM 545 C CA . VAL A 1 70 ? -3.226 -29.755 -10.848 1.00 58.08 86 VAL A CA 1
ATOM 546 C C . VAL A 1 70 ? -2.406 -28.747 -10.094 1.00 63.02 86 VAL A C 1
ATOM 547 O O . VAL A 1 70 ? -2.205 -27.609 -10.550 1.00 66.13 86 VAL A O 1
ATOM 551 N N . GLU A 1 71 ? -1.969 -29.131 -8.899 1.00 65.58 87 GLU A N 1
ATOM 552 C CA . GLU A 1 71 ? -0.976 -28.355 -8.158 1.00 66.51 87 GLU A CA 1
ATOM 553 C C . GLU A 1 71 ? 0.252 -29.227 -8.029 1.00 63.12 87 GLU A C 1
ATOM 554 O O . GLU A 1 71 ? 0.135 -30.384 -7.754 1.00 57.30 87 GLU A O 1
ATOM 560 N N . ALA A 1 72 ? 1.417 -28.661 -8.264 1.00 61.01 88 ALA A N 1
ATOM 561 C CA . ALA A 1 72 ? 2.620 -29.449 -8.317 1.00 60.86 88 ALA A CA 1
ATOM 562 C C . ALA A 1 72 ? 3.805 -28.662 -7.747 1.00 60.12 88 ALA A C 1
ATOM 563 O O . ALA A 1 72 ? 3.940 -27.462 -7.996 1.00 55.69 88 ALA A O 1
ATOM 565 N N . ASP A 1 73 ? 4.689 -29.364 -7.052 1.00 61.92 89 ASP A N 1
ATOM 566 C CA . ASP A 1 73 ? 5.946 -28.754 -6.632 1.00 63.35 89 ASP A CA 1
ATOM 567 C C . ASP A 1 73 ? 6.877 -28.635 -7.794 1.00 60.65 89 ASP A C 1
ATOM 568 O O . ASP A 1 73 ? 7.036 -29.599 -8.550 1.00 65.12 89 ASP A O 1
ATOM 573 N N . ALA A 1 74 ? 7.461 -27.469 -7.944 1.00 58.17 90 ALA A N 1
ATOM 574 C CA . ALA A 1 74 ? 8.366 -27.189 -9.040 1.00 62.66 90 ALA A CA 1
ATOM 575 C C . ALA A 1 74 ? 9.825 -27.117 -8.633 1.00 64.77 90 ALA A C 1
ATOM 576 O O . ALA A 1 74 ? 10.142 -26.496 -7.622 1.00 63.55 90 ALA A O 1
ATOM 578 N N . ALA A 1 75 ? 10.695 -27.714 -9.445 1.00 71.10 91 ALA A N 1
ATOM 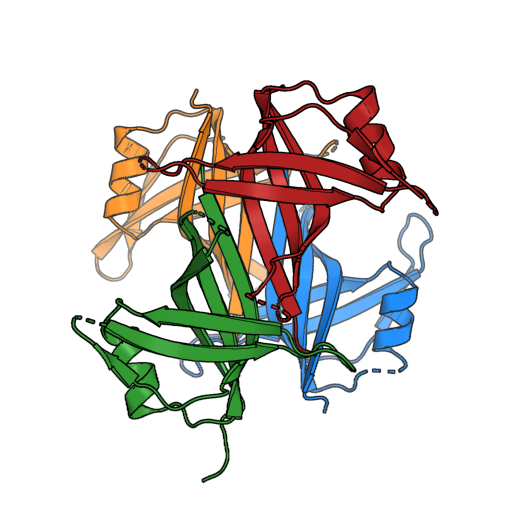579 C CA . ALA A 1 75 ? 12.152 -27.571 -9.316 1.00 74.41 91 ALA A CA 1
ATOM 580 C C . ALA A 1 75 ? 12.812 -27.504 -10.668 1.00 78.94 91 ALA A C 1
ATOM 581 O O . ALA A 1 75 ? 12.205 -27.862 -11.650 1.00 81.21 91 ALA A O 1
ATOM 583 N N . ASN A 1 76 ? 14.048 -27.037 -10.694 1.00 84.85 92 ASN A N 1
ATOM 584 C CA . ASN A 1 76 ? 14.851 -26.992 -11.889 1.00 91.79 92 ASN A CA 1
ATOM 585 C C . ASN A 1 76 ? 15.957 -27.970 -11.708 1.00 96.40 92 ASN A C 1
ATOM 586 O O . ASN A 1 76 ? 16.623 -27.892 -10.720 1.00 100.69 92 ASN A O 1
ATOM 591 N N . TYR A 1 77 ? 16.113 -28.922 -12.625 1.00 108.82 93 TYR A N 1
ATOM 592 C CA . TYR A 1 77 ? 17.228 -29.877 -12.645 1.00 120.26 93 TYR A CA 1
ATOM 593 C C . TYR A 1 77 ? 18.072 -29.849 -13.930 1.00 121.01 93 TYR A C 1
ATOM 594 O O . TYR A 1 77 ? 17.514 -29.915 -15.030 1.00 115.57 93 TYR A O 1
ATOM 603 N N . VAL A 1 78 ? 19.410 -29.844 -13.785 1.00 120.17 94 VAL A N 1
ATOM 604 C CA . VAL A 1 78 ? 20.374 -29.467 -14.882 1.00 115.63 94 VAL A CA 1
ATOM 605 C C . VAL A 1 78 ? 20.823 -30.446 -16.002 1.00 111.03 94 VAL A C 1
ATOM 606 O O . VAL A 1 78 ? 20.787 -31.648 -15.881 1.00 103.69 94 VAL A O 1
ATOM 610 N N . GLY A 1 87 ? 22.057 -28.264 -20.470 1.00 115.91 103 GLY A N 1
ATOM 611 C CA . GLY A 1 87 ? 20.603 -28.137 -20.405 1.00 117.17 103 GLY A CA 1
ATOM 612 C C . GLY A 1 87 ? 20.000 -28.139 -18.998 1.00 117.44 103 GLY A C 1
ATOM 613 O O . GLY A 1 87 ? 20.528 -28.782 -18.083 1.00 121.83 103 GLY A O 1
ATOM 614 N N . THR A 1 88 ? 18.886 -27.425 -18.833 1.00 111.65 104 THR A N 1
ATOM 615 C CA . THR A 1 88 ? 18.172 -27.316 -17.549 1.00 110.72 104 THR A CA 1
ATOM 616 C C . THR A 1 88 ? 16.683 -27.496 -17.698 1.00 104.13 104 THR A C 1
ATOM 617 O O . THR A 1 88 ? 16.053 -26.926 -18.588 1.00 108.95 104 THR A O 1
ATOM 621 N N . THR A 1 89 ? 16.118 -28.287 -16.807 1.00 99.50 105 THR A N 1
ATOM 622 C CA . THR A 1 89 ? 14.774 -28.742 -17.005 1.00 97.04 105 THR A CA 1
ATOM 623 C C . THR A 1 89 ? 13.887 -28.607 -15.765 1.00 85.81 105 THR A C 1
ATOM 624 O O . THR A 1 89 ? 14.322 -28.684 -14.605 1.00 84.22 105 THR A O 1
ATOM 628 N N . LEU A 1 90 ? 12.615 -28.462 -16.050 1.00 76.88 106 LEU A N 1
ATOM 629 C CA . LEU A 1 90 ? 11.634 -28.214 -15.039 1.00 74.53 106 LEU A CA 1
ATOM 630 C C . LEU A 1 90 ? 10.956 -29.492 -14.566 1.00 72.50 106 LEU A C 1
ATOM 631 O O . LEU A 1 90 ? 10.344 -30.158 -15.353 1.00 73.11 106 LEU A O 1
ATOM 636 N N . SER A 1 91 ? 11.039 -29.793 -13.268 1.00 70.52 107 SER A N 1
ATOM 637 C CA . SER A 1 91 ? 10.385 -30.923 -12.694 1.00 65.78 107 SER A CA 1
ATOM 638 C C . SER A 1 91 ? 9.181 -30.409 -11.986 1.00 65.74 107 SER A C 1
ATOM 639 O O . SER A 1 91 ? 9.271 -29.433 -11.239 1.00 71.76 107 SER A O 1
ATOM 642 N N . LEU A 1 92 ? 8.068 -31.117 -12.155 1.00 63.28 108 LEU A N 1
ATOM 643 C CA . LEU A 1 92 ? 6.767 -30.734 -11.600 1.00 60.43 108 LEU A CA 1
ATOM 644 C C . LEU A 1 92 ? 6.180 -31.960 -11.001 1.00 61.67 108 LEU A C 1
ATOM 645 O O . LEU A 1 92 ? 5.760 -32.879 -11.731 1.00 64.80 108 LEU A O 1
ATOM 650 N N . VAL A 1 93 ? 6.233 -32.031 -9.665 1.00 59.26 109 VAL A N 1
ATOM 651 C CA . VAL A 1 93 ? 5.824 -33.223 -8.959 1.00 56.56 109 VAL A CA 1
ATOM 652 C C . VAL A 1 93 ? 4.498 -32.970 -8.369 1.00 56.76 109 VAL A C 1
ATOM 653 O O . VAL A 1 93 ? 4.323 -31.987 -7.634 1.00 58.22 109 VAL A O 1
ATOM 657 N N . GLN A 1 94 ? 3.532 -33.796 -8.748 1.00 57.32 110 GLN A N 1
ATOM 658 C CA . GLN A 1 94 ? 2.122 -33.544 -8.435 1.00 60.08 110 GLN A CA 1
ATOM 659 C C . GLN A 1 94 ? 1.840 -33.599 -6.935 1.00 62.41 110 GLN A C 1
ATOM 660 O O . GLN A 1 94 ? 2.316 -34.471 -6.284 1.00 62.95 110 GLN A O 1
ATOM 666 N N . LYS A 1 95 ? 1.109 -32.622 -6.401 1.00 67.82 111 LYS A N 1
ATOM 667 C CA . LYS A 1 95 ? 0.665 -32.592 -5.000 1.00 70.17 111 LYS A CA 1
ATOM 668 C C . LYS A 1 95 ? -0.831 -32.775 -4.840 1.00 70.79 111 LYS A C 1
ATOM 669 O O . LYS A 1 95 ? -1.313 -33.242 -3.838 1.00 72.53 111 LYS A O 1
ATOM 675 N N . ASP A 1 96 ? -1.583 -32.504 -5.876 1.00 76.92 112 ASP 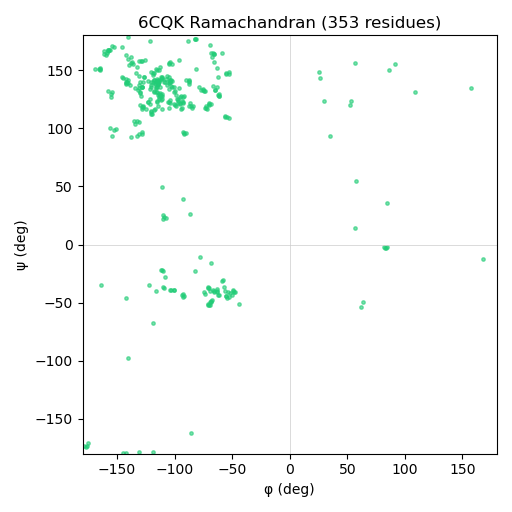A N 1
ATOM 676 C CA . ASP A 1 96 ? -3.003 -32.603 -5.787 1.00 82.56 112 ASP A CA 1
ATOM 677 C C . ASP A 1 96 ? -3.611 -32.585 -7.137 1.00 78.57 112 ASP A C 1
ATOM 678 O O . ASP A 1 96 ? -2.998 -32.033 -8.024 1.00 83.96 112 ASP A O 1
ATOM 683 N N . ILE A 1 97 ? -4.762 -33.215 -7.311 1.00 73.37 113 ILE A N 1
ATOM 684 C CA . ILE A 1 97 ? -5.454 -33.112 -8.554 1.00 73.17 113 ILE A CA 1
ATOM 685 C C . ILE A 1 97 ? -6.925 -32.998 -8.340 1.00 74.01 113 ILE A C 1
ATOM 686 O O . ILE A 1 97 ? -7.466 -33.651 -7.478 1.00 80.17 113 ILE A O 1
ATOM 691 N N . ASN A 1 98 ? -7.561 -32.128 -9.128 1.00 73.62 114 ASN A N 1
ATOM 692 C CA . ASN A 1 98 ? -9.012 -31.976 -9.234 1.00 70.65 114 ASN A CA 1
ATOM 693 C C . ASN A 1 98 ? -9.446 -32.368 -10.659 1.00 70.48 114 ASN A C 1
ATOM 694 O O . ASN A 1 98 ? -8.918 -31.864 -11.642 1.00 76.90 114 ASN A O 1
ATOM 699 N N . LEU A 1 99 ? -10.348 -33.324 -10.780 1.00 69.36 115 LEU A N 1
ATOM 700 C CA . LEU A 1 99 ? -10.913 -33.662 -12.051 1.00 69.23 115 LEU A CA 1
ATOM 701 C C . LEU A 1 99 ? -12.051 -32.700 -12.227 1.00 70.41 115 LEU A C 1
ATOM 702 O O . LEU A 1 99 ? -12.944 -32.673 -11.411 1.00 67.85 115 LEU A O 1
ATOM 707 N N . LEU A 1 100 ? -11.972 -31.851 -13.253 1.00 72.45 116 LEU A N 1
ATOM 708 C CA . LEU A 1 100 ? -13.020 -30.871 -13.544 1.00 71.70 116 LEU A CA 1
ATOM 709 C C . LEU A 1 100 ? -14.013 -31.430 -14.519 1.00 71.63 116 LEU A C 1
ATOM 710 O O . LEU A 1 100 ? -15.202 -31.231 -14.361 1.00 72.29 116 LEU A O 1
ATOM 715 N N . LYS A 1 101 ? -13.513 -32.117 -15.534 1.00 72.81 117 LYS A N 1
ATOM 716 C CA . LYS A 1 101 ? -14.313 -32.773 -16.505 1.00 73.48 117 LYS A CA 1
ATOM 717 C C . LYS A 1 101 ? -13.455 -33.855 -17.118 1.00 73.18 117 LYS A C 1
ATOM 718 O O . LYS A 1 101 ? -12.385 -33.565 -17.635 1.00 73.31 117 LYS A O 1
ATOM 724 N N . ASN A 1 102 ? -13.989 -35.067 -17.226 1.00 74.39 118 ASN A N 1
ATOM 725 C CA . ASN A 1 102 ? -13.265 -36.191 -17.848 1.00 74.28 118 ASN A CA 1
ATOM 726 C C . ASN A 1 102 ? -13.285 -36.260 -19.409 1.00 76.68 118 ASN A C 1
ATOM 727 O O . ASN A 1 102 ? -13.940 -35.438 -20.050 1.00 79.46 118 ASN A O 1
ATOM 732 N N . GLY A 1 103 ? -12.584 -37.234 -20.012 1.00 78.38 119 GLY A N 1
ATOM 733 C CA . GLY A 1 103 ? -12.550 -37.438 -21.485 1.00 78.56 119 GLY A CA 1
ATOM 734 C C . GLY A 1 103 ? -13.757 -38.200 -22.070 1.00 78.07 119 GLY A C 1
ATOM 735 O O . GLY A 1 103 ? -13.673 -38.957 -23.062 1.00 73.80 119 GLY A O 1
ATOM 736 N N . ASP B 1 2 ? -8.193 -22.003 -18.841 1.00 55.58 18 ASP B N 1
ATOM 737 C CA . ASP B 1 2 ? -6.844 -22.743 -18.825 1.00 55.28 18 ASP B CA 1
ATOM 738 C C . ASP B 1 2 ? -5.717 -21.843 -18.392 1.00 54.90 18 ASP B C 1
ATOM 739 O O . ASP B 1 2 ? -5.544 -20.784 -18.997 1.00 54.44 18 ASP B O 1
ATOM 744 N N . PHE B 1 3 ? -4.888 -22.292 -17.439 1.00 53.64 19 PHE B N 1
ATOM 745 C CA . PHE B 1 3 ? -3.814 -21.460 -16.912 1.00 52.26 19 PHE B CA 1
ATOM 746 C C . PHE B 1 3 ? -2.639 -22.213 -16.295 1.00 51.19 19 PHE B C 1
ATOM 747 O O . PHE B 1 3 ? -2.674 -23.418 -16.140 1.00 50.45 19 PHE B O 1
ATOM 755 N N . SER B 1 4 ? -1.565 -21.490 -16.048 1.00 50.70 20 SER B N 1
ATOM 756 C CA . SER B 1 4 ? -0.414 -22.114 -15.474 1.00 52.13 20 SER B CA 1
ATOM 757 C C . SER B 1 4 ? 0.340 -21.061 -14.750 1.00 56.41 20 SER B C 1
ATOM 758 O O . SER B 1 4 ? 1.074 -20.311 -15.355 1.00 53.93 20 SER B O 1
ATOM 761 N N . LYS B 1 5 ? 0.066 -20.931 -13.449 1.00 63.67 21 LYS B N 1
ATOM 762 C CA . LYS B 1 5 ? 0.726 -19.869 -12.653 1.00 68.37 21 LYS B CA 1
ATOM 763 C C . LYS B 1 5 ? 1.597 -20.497 -11.692 1.00 64.77 21 LYS B C 1
ATOM 764 O O . LYS B 1 5 ? 1.359 -21.637 -11.289 1.00 73.07 21 LYS B O 1
ATOM 770 N N . MET B 1 6 ? 2.637 -19.794 -11.373 1.00 62.38 22 MET B N 1
ATOM 771 C CA . MET B 1 6 ? 3.577 -20.249 -10.359 1.00 68.41 22 MET B CA 1
ATOM 772 C C . MET B 1 6 ? 3.546 -19.313 -9.150 1.00 67.34 22 MET B C 1
ATOM 773 O O . MET B 1 6 ? 3.503 -18.092 -9.327 1.00 66.47 22 MET B O 1
ATOM 778 N N . SER B 1 7 ? 3.626 -19.876 -7.955 1.00 65.09 23 SER B N 1
ATOM 779 C CA . SER B 1 7 ? 3.851 -19.077 -6.753 1.00 66.62 23 SER B CA 1
ATOM 780 C C . SER B 1 7 ? 5.203 -19.471 -6.191 1.00 67.40 23 SER B C 1
ATOM 781 O O . SER B 1 7 ? 5.481 -20.635 -6.089 1.00 69.29 23 SER B O 1
ATOM 784 N N . ILE B 1 8 ? 6.047 -18.495 -5.872 1.00 68.47 24 ILE B N 1
ATOM 785 C CA . ILE B 1 8 ? 7.374 -18.739 -5.334 1.00 68.12 24 ILE B CA 1
ATOM 786 C C . ILE B 1 8 ? 7.573 -17.940 -4.065 1.00 65.33 24 ILE B C 1
ATOM 787 O O . ILE B 1 8 ? 7.223 -16.774 -4.001 1.00 61.07 24 ILE B O 1
ATOM 792 N N . VAL B 1 9 ? 8.131 -18.586 -3.056 1.00 65.51 25 VAL B N 1
ATOM 793 C CA . VAL B 1 9 ? 8.745 -17.863 -1.940 1.00 63.75 25 VAL B CA 1
ATOM 794 C C . VAL B 1 9 ? 10.205 -18.128 -1.962 1.00 62.10 25 VAL B C 1
ATOM 795 O O . VAL B 1 9 ? 10.665 -19.298 -1.994 1.00 62.05 25 VAL B O 1
ATOM 799 N N . GLY B 1 10 ? 10.935 -17.033 -1.986 1.00 62.11 26 GLY B N 1
ATOM 800 C CA . GLY B 1 10 ? 12.374 -17.113 -2.139 1.00 66.09 26 GLY B CA 1
ATOM 801 C C . GLY B 1 10 ? 13.047 -15.766 -2.040 1.00 67.61 26 GLY B C 1
ATOM 802 O O . GLY B 1 10 ? 12.412 -14.772 -1.705 1.00 66.45 26 GLY B O 1
ATOM 803 N N . ARG B 1 11 ? 14.341 -15.740 -2.311 1.00 70.13 27 ARG B N 1
ATOM 804 C CA . ARG B 1 11 ? 15.117 -14.547 -2.097 1.00 72.58 27 ARG B CA 1
ATOM 805 C C . ARG B 1 11 ? 15.537 -14.025 -3.422 1.00 70.28 27 ARG B C 1
ATOM 806 O O . ARG B 1 11 ? 15.879 -14.787 -4.308 1.00 72.80 27 ARG B O 1
ATOM 814 N N . ILE B 1 12 ? 15.548 -12.715 -3.542 1.00 68.85 28 ILE B N 1
ATOM 815 C CA . ILE B 1 12 ? 15.976 -12.105 -4.760 1.00 70.04 28 ILE B CA 1
ATOM 816 C C . ILE B 1 12 ? 17.468 -12.230 -4.887 1.00 72.38 28 ILE B C 1
ATOM 817 O O . ILE B 1 12 ? 18.224 -11.719 -4.042 1.00 77.86 28 ILE B O 1
ATOM 822 N N . GLY B 1 13 ? 17.897 -12.900 -5.946 1.00 69.34 29 GLY B N 1
ATOM 823 C CA . GLY B 1 13 ? 19.292 -13.245 -6.107 1.00 73.42 29 GLY B CA 1
ATOM 824 C C . GLY B 1 13 ? 20.006 -12.501 -7.199 1.00 76.15 29 GLY B C 1
ATOM 825 O O . GLY B 1 13 ? 20.991 -12.999 -7.725 1.00 82.17 29 GLY B O 1
ATOM 826 N N . SER B 1 14 ? 19.496 -11.350 -7.590 1.00 78.94 30 SER B N 1
ATOM 827 C CA . SER B 1 14 ? 20.156 -10.573 -8.640 1.00 84.48 30 SER B CA 1
ATOM 828 C C . SER B 1 14 ? 19.781 -9.105 -8.595 1.00 86.66 30 SER B C 1
ATOM 829 O O . SER B 1 14 ? 18.843 -8.707 -7.878 1.00 88.17 30 SER B O 1
ATOM 832 N N . GLU B 1 15 ? 20.537 -8.298 -9.340 1.00 87.47 31 GLU B N 1
ATOM 833 C CA . GLU B 1 15 ? 20.123 -6.913 -9.621 1.00 87.07 31 GLU B CA 1
ATOM 834 C C . GLU B 1 15 ? 18.911 -6.959 -10.538 1.00 78.06 31 GLU B C 1
ATOM 835 O O . GLU B 1 15 ? 18.586 -8.000 -11.104 1.00 77.17 31 GLU B O 1
ATOM 841 N N . PHE B 1 16 ? 18.230 -5.844 -10.643 1.00 72.36 32 PHE B N 1
ATOM 842 C CA . PHE B 1 16 ? 17.130 -5.720 -11.571 1.00 75.62 32 PHE B CA 1
ATOM 843 C C . PHE B 1 16 ? 17.648 -5.213 -12.930 1.00 78.62 32 PHE B C 1
ATOM 844 O O . PHE B 1 16 ? 17.824 -4.009 -13.085 1.00 85.26 32 PHE B O 1
ATOM 852 N N . THR B 1 17 ? 17.930 -6.091 -13.894 1.00 77.13 33 THR B N 1
ATOM 853 C CA . THR B 1 17 ? 18.426 -5.648 -15.211 1.00 81.45 33 THR B CA 1
ATOM 854 C C . THR B 1 17 ? 17.294 -5.339 -16.157 1.00 81.51 33 THR B C 1
ATOM 855 O O . THR B 1 17 ? 16.293 -6.039 -16.196 1.00 82.78 33 THR B O 1
ATOM 859 N N . GLU B 1 18 ? 17.467 -4.286 -16.923 1.00 82.49 34 GLU B N 1
ATOM 860 C CA . GLU B 1 18 ? 16.364 -3.677 -17.646 1.00 87.70 34 GLU B CA 1
ATOM 861 C C . GLU B 1 18 ? 16.547 -3.797 -19.151 1.00 87.01 34 GLU B C 1
ATOM 862 O O . GLU B 1 18 ? 17.661 -3.706 -19.623 1.00 88.12 34 GLU B O 1
ATOM 868 N N . HIS B 1 19 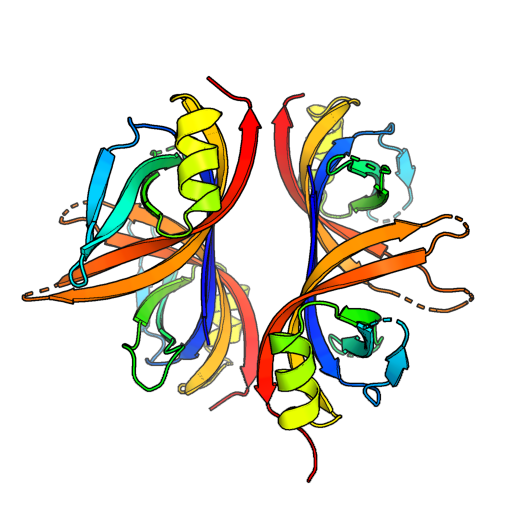? 15.448 -4.029 -19.876 1.00 83.54 35 HIS B N 1
ATOM 869 C CA . HIS B 1 19 ? 15.490 -4.375 -21.277 1.00 83.98 35 HIS B CA 1
ATOM 870 C C . HIS B 1 19 ? 14.350 -3.725 -22.014 1.00 84.81 35 HIS B C 1
ATOM 871 O O . HIS B 1 19 ? 13.556 -3.017 -21.412 1.00 82.53 35 HIS B O 1
ATOM 878 N N . THR B 1 20 ? 14.269 -3.972 -23.320 1.00 85.97 36 THR B N 1
ATOM 879 C CA . THR B 1 20 ? 13.108 -3.516 -24.105 1.00 90.35 36 THR B CA 1
ATOM 880 C C . THR B 1 20 ? 12.573 -4.622 -25.028 1.00 92.32 36 THR B C 1
ATOM 881 O O . THR B 1 20 ? 13.320 -5.481 -25.503 1.00 92.03 36 THR B O 1
ATOM 885 N N . SER B 1 21 ? 11.257 -4.607 -25.244 1.00 96.78 37 SER B N 1
ATOM 886 C CA . SER B 1 21 ? 10.566 -5.711 -25.908 1.00 98.66 37 SER B CA 1
ATOM 887 C C . SER B 1 21 ? 10.598 -5.454 -27.393 1.00 105.39 37 SER B C 1
ATOM 888 O O . SER B 1 21 ? 11.110 -4.426 -27.871 1.00 100.75 37 SER B O 1
ATOM 890 N N . ALA B 1 22 ? 10.091 -6.450 -28.109 1.00 112.84 38 ALA B N 1
ATOM 891 C CA . ALA B 1 22 ? 9.843 -6.389 -29.544 1.00 115.91 38 ALA B CA 1
ATOM 892 C C . ALA B 1 22 ? 9.200 -5.082 -29.979 1.00 123.90 38 ALA B C 1
ATOM 893 O O . ALA B 1 22 ? 9.702 -4.421 -30.883 1.00 126.38 38 ALA B O 1
ATOM 895 N N . ASN B 1 23 ? 8.117 -4.721 -29.291 1.00 127.22 39 ASN B N 1
ATOM 896 C CA . ASN B 1 23 ? 7.270 -3.556 -29.601 1.00 128.55 39 ASN B CA 1
ATOM 897 C C . ASN B 1 23 ? 7.735 -2.351 -28.809 1.00 132.09 39 ASN B C 1
ATOM 898 O O . ASN B 1 23 ? 6.911 -1.596 -28.298 1.00 136.80 39 ASN B O 1
ATOM 903 N N . ASN B 1 24 ? 9.052 -2.200 -28.683 1.00 126.92 40 ASN B N 1
ATOM 904 C CA . ASN B 1 24 ? 9.664 -1.166 -27.870 1.00 124.18 40 ASN B CA 1
ATOM 905 C C . ASN B 1 24 ? 9.248 -1.126 -26.358 1.00 129.28 40 ASN B C 1
ATOM 906 O O . ASN B 1 24 ? 9.566 -0.139 -25.700 1.00 136.13 40 ASN B O 1
ATOM 911 N N . ASN B 1 25 ? 8.597 -2.164 -25.785 1.00 125.58 41 ASN B N 1
ATOM 912 C CA . ASN B 1 25 ? 8.123 -2.107 -24.373 1.00 119.36 41 ASN B CA 1
ATOM 913 C C . ASN B 1 25 ? 9.148 -2.555 -23.334 1.00 114.89 41 ASN B C 1
ATOM 914 O O . ASN B 1 25 ? 9.845 -3.548 -23.480 1.00 113.81 41 ASN B O 1
ATOM 919 N N . ARG B 1 26 ? 9.201 -1.810 -22.255 1.00 112.14 42 ARG B N 1
ATOM 920 C CA . ARG B 1 26 ? 10.219 -1.953 -21.256 1.00 109.62 42 ARG B CA 1
ATOM 921 C C . ARG B 1 26 ? 9.895 -3.144 -20.371 1.00 105.52 42 ARG B C 1
ATOM 922 O O . ARG B 1 26 ? 8.739 -3.310 -19.975 1.00 96.45 42 ARG B O 1
ATOM 930 N N . TYR B 1 27 ? 10.910 -3.968 -20.072 1.00 100.70 43 TYR B N 1
ATOM 931 C CA . TYR B 1 27 ? 10.768 -4.979 -19.034 1.00 98.59 43 TYR B CA 1
ATOM 932 C C . TYR B 1 27 ? 11.981 -5.163 -18.154 1.00 95.83 43 TYR B C 1
ATOM 933 O O . TYR B 1 27 ? 13.113 -4.888 -18.554 1.00 89.72 43 TYR B O 1
ATOM 942 N N . LEU B 1 28 ? 11.699 -5.652 -16.946 1.00 96.76 44 LEU B N 1
ATOM 943 C CA . LEU B 1 28 ? 12.729 -5.936 -15.936 1.00 99.81 44 LEU B CA 1
ATOM 944 C C . LEU B 1 28 ? 12.940 -7.423 -15.808 1.00 96.03 44 LEU B C 1
ATOM 945 O O . LEU B 1 28 ? 11.990 -8.188 -15.895 1.00 94.72 44 LEU B O 1
ATOM 950 N N . LYS B 1 29 ? 14.183 -7.801 -15.559 1.00 92.15 45 LYS B N 1
ATOM 951 C CA . LYS B 1 29 ? 14.562 -9.198 -15.354 1.00 93.65 45 LYS B CA 1
ATOM 952 C C . LYS B 1 29 ? 15.234 -9.304 -14.003 1.00 86.40 45 LYS B C 1
ATOM 953 O O . LYS B 1 29 ? 15.964 -8.408 -13.609 1.00 91.42 45 LYS B O 1
ATOM 959 N N . TYR B 1 30 ? 14.945 -10.382 -13.299 1.00 74.87 46 TYR B N 1
ATOM 960 C CA . TYR B 1 30 ? 15.658 -10.722 -12.113 1.00 72.53 46 TYR B CA 1
ATOM 961 C C . TYR B 1 30 ? 15.413 -12.187 -11.825 1.00 72.93 46 TYR B C 1
ATOM 962 O O . TYR B 1 30 ? 14.494 -12.794 -12.373 1.00 72.48 46 TYR B O 1
ATOM 971 N N . SER B 1 31 ? 16.210 -12.736 -10.920 1.00 71.15 47 SER B N 1
ATOM 972 C CA . SER B 1 31 ? 16.066 -14.121 -10.541 1.00 69.61 47 SER B CA 1
ATOM 973 C C . SER B 1 31 ? 15.773 -14.236 -9.043 1.00 66.75 47 SER B C 1
ATOM 974 O O . SER B 1 31 ? 16.258 -13.412 -8.254 1.00 68.39 47 SER B O 1
ATOM 977 N N . ILE B 1 32 ? 15.014 -15.267 -8.685 1.00 64.45 48 ILE B N 1
ATOM 978 C CA . ILE B 1 32 ? 14.705 -15.623 -7.311 1.00 68.41 48 ILE B CA 1
ATOM 979 C C . ILE B 1 32 ? 15.355 -16.946 -6.977 1.00 70.21 48 ILE B C 1
ATOM 980 O O . ILE B 1 32 ? 15.241 -17.916 -7.757 1.00 73.88 48 ILE B O 1
ATOM 985 N N . ALA B 1 33 ? 16.100 -16.994 -5.871 1.00 67.68 49 ALA B N 1
ATOM 986 C CA . ALA B 1 33 ? 16.660 -18.252 -5.434 1.00 66.64 49 ALA B CA 1
ATOM 987 C C . ALA B 1 33 ? 15.707 -18.760 -4.402 1.00 66.05 49 ALA B C 1
ATOM 988 O O . ALA B 1 33 ? 15.500 -18.094 -3.431 1.00 68.48 49 ALA B O 1
ATOM 990 N N . SER B 1 34 ? 15.158 -19.953 -4.609 1.00 66.10 50 SER B N 1
ATOM 991 C CA . SER B 1 34 ? 14.197 -20.579 -3.691 1.00 65.55 50 SER B CA 1
ATOM 992 C C . SER B 1 34 ? 14.747 -21.903 -3.288 1.00 66.95 50 SER B C 1
ATOM 993 O O . SER B 1 34 ? 15.050 -22.746 -4.138 1.00 70.97 50 SER B O 1
ATOM 996 N N . GLN B 1 35 ? 14.905 -22.079 -1.997 1.00 69.51 51 GLN B N 1
ATOM 997 C CA . GLN B 1 35 ? 15.595 -23.238 -1.445 1.00 72.92 51 GLN B CA 1
ATOM 998 C C . GLN B 1 35 ? 14.780 -23.813 -0.322 1.00 73.52 51 GLN B C 1
ATOM 999 O O . GLN B 1 35 ? 14.887 -23.350 0.834 1.00 81.62 51 GLN B O 1
ATOM 1005 N N . PRO B 1 36 ? 13.953 -24.791 -0.653 1.00 73.59 52 PRO B N 1
ATOM 1006 C CA . PRO B 1 36 ? 13.094 -25.389 0.318 1.00 74.16 52 PRO B CA 1
ATOM 1007 C C . PRO B 1 36 ? 13.792 -25.974 1.505 1.00 78.50 52 PRO B C 1
ATOM 1008 O O . PRO B 1 36 ? 13.206 -25.885 2.580 1.00 89.93 52 PRO B O 1
ATOM 1012 N N . ARG B 1 37 ? 14.982 -26.581 1.368 1.00 83.08 53 ARG B N 1
ATOM 1013 C CA . ARG B 1 37 ? 15.574 -27.380 2.505 1.00 83.98 53 ARG B CA 1
ATOM 1014 C C . ARG B 1 37 ? 17.138 -27.293 2.711 1.00 81.33 53 ARG B C 1
ATOM 1015 O O . ARG B 1 37 ? 17.792 -27.957 3.572 1.00 77.59 53 ARG B O 1
ATOM 1023 N N . GLN B 1 41 ? 19.686 -27.816 -2.062 1.00 74.71 57 GLN B N 1
ATOM 1024 C CA . GLN B 1 41 ? 19.237 -27.789 -3.441 1.00 80.73 57 GLN B CA 1
ATOM 1025 C C . GLN B 1 41 ? 18.419 -26.506 -3.638 1.00 84.12 57 GLN B C 1
ATOM 1026 O O . GLN B 1 41 ? 17.394 -26.317 -2.958 1.00 86.88 57 GLN B O 1
ATOM 1032 N N . THR B 1 42 ? 18.848 -25.638 -4.556 1.00 81.08 58 THR B N 1
ATOM 1033 C CA . THR B 1 42 ? 18.362 -24.248 -4.629 1.00 76.09 58 THR B CA 1
ATOM 1034 C C . THR B 1 42 ? 17.891 -23.983 -6.057 1.00 76.34 58 THR B C 1
ATOM 1035 O O . THR B 1 42 ? 18.669 -24.035 -6.982 1.00 75.81 58 THR B O 1
ATOM 1039 N N . ASN B 1 43 ? 16.619 -23.659 -6.206 1.00 75.19 59 ASN B N 1
ATOM 1040 C CA . ASN B 1 43 ? 15.987 -23.467 -7.491 1.00 74.05 59 ASN B CA 1
ATOM 1041 C C . ASN B 1 43 ? 16.062 -22.009 -7.869 1.00 71.46 59 ASN B C 1
ATOM 1042 O O . ASN B 1 43 ? 15.555 -21.168 -7.155 1.00 71.14 59 ASN B O 1
ATOM 1047 N N . TRP B 1 44 ? 16.661 -21.732 -9.011 1.00 72.49 60 TRP B N 1
ATOM 1048 C CA . TRP B 1 44 ? 16.727 -20.388 -9.557 1.00 72.62 60 TRP B CA 1
ATOM 1049 C C . TRP B 1 44 ? 15.585 -20.244 -10.564 1.00 72.47 60 TRP B C 1
ATOM 1050 O O . TRP B 1 44 ? 15.398 -21.126 -11.386 1.00 80.40 60 TRP B O 1
ATOM 1061 N N . TYR B 1 45 ? 14.848 -19.143 -10.514 1.00 67.45 61 TYR B N 1
ATOM 1062 C CA . TYR B 1 45 ? 13.781 -18.872 -11.430 1.00 65.48 61 TYR B CA 1
ATOM 1063 C C . TYR B 1 45 ? 13.970 -17.475 -11.923 1.00 67.38 61 TYR B C 1
ATOM 1064 O O . TYR B 1 45 ? 14.140 -16.553 -11.121 1.00 74.31 61 TYR B O 1
ATOM 1073 N N . ASN B 1 46 ? 13.871 -17.293 -13.231 1.00 68.21 62 ASN B N 1
ATOM 1074 C CA . ASN B 1 46 ? 13.991 -15.980 -13.827 1.00 70.34 62 ASN B CA 1
ATOM 1075 C C . ASN B 1 46 ? 12.616 -15.426 -14.080 1.00 69.44 62 ASN B C 1
ATOM 1076 O O . ASN B 1 46 ? 11.787 -16.045 -14.781 1.00 71.81 62 ASN B O 1
ATOM 1081 N N . ILE B 1 47 ? 12.416 -14.239 -13.524 1.00 66.81 63 ILE B N 1
ATOM 1082 C CA . ILE B 1 47 ? 11.171 -13.528 -13.549 1.00 62.74 63 ILE B CA 1
ATOM 1083 C C . ILE B 1 47 ? 11.298 -12.425 -14.564 1.00 62.68 63 ILE B C 1
ATOM 1084 O O . ILE B 1 47 ? 12.317 -11.756 -14.672 1.00 62.33 63 ILE B O 1
ATOM 1089 N N . THR B 1 48 ? 10.221 -12.203 -15.284 1.00 65.15 64 THR B N 1
ATOM 1090 C CA . THR B 1 48 ? 10.147 -11.122 -16.247 1.00 67.66 64 THR B CA 1
ATOM 1091 C C . THR B 1 48 ? 9.067 -10.206 -15.723 1.00 67.04 64 THR B C 1
ATOM 1092 O O . THR B 1 48 ? 8.033 -10.697 -15.250 1.00 70.83 64 THR B O 1
ATOM 1096 N N . VAL B 1 49 ? 9.266 -8.897 -15.825 1.00 65.52 65 VAL B N 1
ATOM 1097 C CA . VAL B 1 49 ? 8.259 -7.953 -15.353 1.00 67.16 65 VAL B CA 1
ATOM 1098 C C . VAL B 1 49 ? 7.921 -6.882 -16.405 1.00 72.03 65 VAL B C 1
ATOM 1099 O O . VAL B 1 49 ? 8.783 -6.083 -16.803 1.00 71.84 65 VAL B O 1
ATOM 1103 N N . PHE B 1 50 ? 6.655 -6.846 -16.803 1.00 75.53 66 PHE B N 1
ATOM 1104 C CA . PHE B 1 50 ? 6.171 -5.769 -17.638 1.00 76.67 66 PHE B CA 1
ATOM 1105 C C . PHE B 1 50 ? 5.352 -4.798 -16.860 1.00 76.48 66 PHE B C 1
ATOM 1106 O O . PHE B 1 50 ? 5.454 -3.621 -17.108 1.00 80.48 66 PHE B O 1
ATOM 1114 N N . ASN B 1 51 ? 4.517 -5.261 -15.930 1.00 79.05 67 ASN B N 1
ATOM 1115 C CA . ASN B 1 51 ? 3.594 -4.347 -15.225 1.00 80.04 67 ASN B CA 1
ATOM 1116 C C . ASN B 1 51 ? 4.400 -3.205 -14.604 1.00 81.20 67 ASN B C 1
ATOM 1117 O O . ASN B 1 51 ? 5.153 -3.422 -13.639 1.00 85.26 67 ASN B O 1
ATOM 1122 N N . GLU B 1 52 ? 4.232 -2.012 -15.164 1.00 79.08 68 GLU B N 1
ATOM 1123 C CA . GLU B 1 52 ? 5.089 -0.903 -14.850 1.00 79.02 68 GLU B CA 1
ATOM 1124 C C . GLU B 1 52 ? 4.985 -0.498 -13.397 1.00 76.00 68 GLU B C 1
ATOM 1125 O O . GLU B 1 52 ? 6.011 -0.214 -12.765 1.00 75.84 68 GLU B O 1
ATOM 1131 N N . PRO B 1 53 ? 3.761 -0.481 -12.838 1.00 72.47 69 PRO B N 1
ATOM 1132 C CA . PRO B 1 53 ? 3.704 -0.211 -11.389 1.00 73.21 69 PRO B CA 1
ATOM 1133 C C . PRO B 1 53 ? 4.585 -1.152 -10.549 1.00 71.51 69 PRO B C 1
ATOM 1134 O O . PRO B 1 53 ? 5.270 -0.680 -9.616 1.00 74.07 69 PRO B O 1
ATOM 1138 N N . GLN B 1 54 ? 4.605 -2.431 -10.901 1.00 68.69 70 GLN B N 1
ATOM 1139 C CA . GLN B 1 54 ? 5.474 -3.386 -10.222 1.00 72.50 70 GLN B CA 1
ATOM 1140 C C . GLN B 1 54 ? 6.926 -3.189 -10.538 1.00 70.73 70 GLN B C 1
ATOM 1141 O O . GLN B 1 54 ? 7.789 -3.303 -9.656 1.00 68.57 70 GLN B O 1
ATOM 1147 N N . ILE B 1 55 ? 7.202 -2.818 -11.779 1.00 71.25 71 ILE B N 1
ATOM 1148 C CA . ILE B 1 55 ? 8.574 -2.475 -12.159 1.00 71.66 71 ILE B CA 1
ATOM 1149 C C . ILE B 1 55 ? 9.117 -1.387 -11.250 1.00 74.47 71 ILE B C 1
ATOM 1150 O O . ILE B 1 55 ? 10.236 -1.490 -10.755 1.00 75.72 71 ILE B O 1
ATOM 1155 N N . ASN B 1 56 ? 8.295 -0.371 -10.999 1.00 79.99 72 ASN B N 1
ATOM 1156 C CA . ASN B 1 56 ? 8.687 0.758 -10.140 1.00 82.61 72 ASN B CA 1
ATOM 1157 C C . ASN B 1 56 ? 8.803 0.304 -8.748 1.00 77.11 72 ASN B C 1
ATOM 1158 O O . ASN B 1 56 ? 9.803 0.585 -8.106 1.00 84.70 72 ASN B O 1
ATOM 1163 N N . PHE B 1 57 ? 7.786 -0.396 -8.267 1.00 71.29 73 PHE B N 1
ATOM 1164 C CA . PHE B 1 57 ? 7.812 -0.959 -6.917 1.00 68.80 73 PHE B CA 1
ATOM 1165 C C . PHE B 1 57 ? 9.127 -1.689 -6.618 1.00 71.46 73 PHE B C 1
ATOM 1166 O O . PHE B 1 57 ? 9.667 -1.584 -5.500 1.00 71.99 73 PHE B O 1
ATOM 1174 N N . LEU B 1 58 ? 9.619 -2.437 -7.602 1.00 74.44 74 LEU B N 1
ATOM 1175 C CA . LEU B 1 58 ? 10.829 -3.219 -7.428 1.00 75.97 74 LEU B CA 1
ATOM 1176 C C . LEU B 1 58 ? 12.032 -2.306 -7.349 1.00 74.66 74 LEU B C 1
ATOM 1177 O O . LEU B 1 58 ? 12.847 -2.430 -6.432 1.00 72.69 74 LEU B O 1
ATOM 1182 N N . THR B 1 59 ? 12.145 -1.415 -8.322 1.00 72.48 75 THR B N 1
ATOM 1183 C CA . THR B 1 59 ? 13.305 -0.540 -8.404 1.00 72.15 75 THR B CA 1
ATOM 1184 C C . THR B 1 59 ? 13.353 0.421 -7.230 1.00 71.46 75 THR B C 1
ATOM 1185 O O . THR B 1 59 ? 14.402 0.684 -6.674 1.00 67.83 75 THR B O 1
ATOM 1189 N N . GLU B 1 60 ? 12.193 0.924 -6.863 1.00 75.22 76 GLU B N 1
ATOM 1190 C CA . GLU B 1 60 ? 12.065 1.901 -5.799 1.00 78.64 76 GLU B CA 1
ATOM 1191 C C . GLU B 1 60 ? 12.226 1.333 -4.369 1.00 81.17 76 GLU B C 1
ATOM 1192 O O . GLU B 1 60 ? 12.857 1.978 -3.526 1.00 88.35 76 GLU B O 1
ATOM 1198 N N . TYR B 1 61 ? 11.671 0.167 -4.074 1.00 79.88 77 TYR B N 1
ATOM 1199 C CA . TYR B 1 61 ? 11.627 -0.299 -2.678 1.00 79.29 77 TYR B CA 1
ATOM 1200 C C . TYR B 1 61 ? 12.535 -1.455 -2.380 1.00 79.72 77 TYR B C 1
ATOM 1201 O O . TYR B 1 61 ? 13.138 -1.500 -1.323 1.00 91.72 77 TYR B O 1
ATOM 1210 N N . VAL B 1 62 ? 12.665 -2.374 -3.314 1.00 79.13 78 VAL B N 1
ATOM 1211 C CA . VAL B 1 62 ? 13.128 -3.727 -3.029 1.00 76.46 78 VAL B CA 1
ATOM 1212 C C . VAL B 1 62 ? 14.601 -3.886 -3.244 1.00 74.32 78 VAL B C 1
ATOM 1213 O O . VAL B 1 62 ? 15.099 -3.586 -4.295 1.00 75.74 78 VAL B O 1
ATOM 1217 N N . ARG B 1 63 ? 15.286 -4.408 -2.253 1.00 79.20 79 ARG B N 1
ATOM 1218 C CA . ARG B 1 63 ? 16.731 -4.573 -2.314 1.00 82.92 79 ARG B CA 1
ATOM 1219 C C . ARG B 1 63 ? 17.056 -6.030 -2.546 1.00 82.24 79 ARG B C 1
ATOM 1220 O O . ARG B 1 63 ? 16.275 -6.920 -2.178 1.00 80.16 79 ARG B O 1
ATOM 1228 N N . LYS B 1 64 ? 18.243 -6.283 -3.100 1.00 78.48 80 LYS B N 1
ATOM 1229 C CA . LYS B 1 64 ? 18.713 -7.652 -3.290 1.00 78.26 80 LYS B CA 1
ATOM 1230 C C . LYS B 1 64 ? 18.691 -8.423 -1.953 1.00 77.04 80 LYS B C 1
ATOM 1231 O O . LYS B 1 64 ? 18.850 -7.843 -0.884 1.00 78.14 80 LYS B O 1
ATOM 1237 N N . GLY B 1 65 ? 18.438 -9.730 -2.019 1.00 75.37 81 GLY B N 1
ATOM 1238 C CA . GLY B 1 65 ? 18.357 -10.566 -0.811 1.00 72.93 81 GLY B CA 1
ATOM 1239 C C . GLY B 1 65 ? 17.007 -10.561 -0.119 1.00 68.87 81 GLY B C 1
ATOM 1240 O O . GLY B 1 65 ? 16.786 -11.285 0.855 1.00 65.09 81 GLY B O 1
ATOM 1241 N N . ALA B 1 66 ? 16.079 -9.783 -0.644 1.00 67.81 82 ALA B N 1
ATOM 1242 C CA . ALA B 1 66 ? 14.741 -9.759 -0.092 1.00 66.42 82 ALA B CA 1
ATOM 1243 C C . ALA B 1 66 ? 14.038 -11.091 -0.194 1.00 64.49 82 ALA B C 1
ATOM 1244 O O . ALA B 1 66 ? 13.937 -11.664 -1.292 1.00 76.67 82 ALA B O 1
ATOM 1246 N N . LEU B 1 67 ? 13.513 -11.565 0.916 1.00 61.09 83 LEU B N 1
ATOM 1247 C CA . LEU B 1 67 ? 12.478 -12.588 0.896 1.00 60.70 83 LEU B CA 1
ATOM 1248 C C . LEU B 1 67 ? 11.166 -12.011 0.311 1.00 60.77 83 LEU B C 1
ATOM 1249 O O . LEU B 1 67 ? 10.611 -11.064 0.851 1.00 55.29 83 LEU B O 1
ATOM 1254 N N . VAL B 1 68 ? 10.705 -12.633 -0.786 1.00 61.79 84 VAL B N 1
ATOM 1255 C CA . VAL B 1 68 ? 9.520 -12.237 -1.526 1.00 63.62 84 VAL B CA 1
ATOM 1256 C C . VAL B 1 68 ? 8.570 -13.390 -1.749 1.00 65.00 84 VAL B C 1
ATOM 1257 O O . VAL B 1 68 ? 8.951 -14.555 -1.682 1.00 70.68 84 VAL B O 1
ATOM 1261 N N . TYR B 1 69 ? 7.312 -13.066 -1.996 1.00 67.20 85 TYR B N 1
ATOM 1262 C CA . TYR B 1 69 ? 6.320 -14.063 -2.483 1.00 68.75 85 TYR B CA 1
ATOM 1263 C C . TYR B 1 69 ? 5.840 -13.525 -3.810 1.00 66.67 85 TYR B C 1
ATOM 1264 O O . TYR B 1 69 ? 5.238 -12.466 -3.852 1.00 64.84 85 TYR B O 1
ATOM 1273 N N . VAL B 1 70 ? 6.187 -14.219 -4.869 1.00 65.71 86 VAL B N 1
ATOM 1274 C CA . VAL B 1 70 ? 5.867 -13.788 -6.202 1.00 65.24 86 VAL B CA 1
ATOM 1275 C C . VAL B 1 70 ? 4.826 -14.754 -6.783 1.00 62.34 86 VAL B C 1
ATOM 1276 O O . VAL B 1 70 ? 4.925 -15.943 -6.568 1.00 61.90 86 VAL B O 1
ATOM 1280 N N . GLU B 1 71 ? 3.885 -14.226 -7.536 1.00 59.75 87 GLU B N 1
ATOM 1281 C CA . GLU B 1 71 ? 3.049 -15.004 -8.362 1.00 62.28 87 GLU B CA 1
ATOM 1282 C C . GLU B 1 71 ? 3.349 -14.626 -9.772 1.00 59.49 87 GLU B C 1
ATOM 1283 O O . GLU B 1 71 ? 3.424 -13.448 -10.093 1.00 62.76 87 GLU B O 1
ATOM 1289 N N . ALA B 1 72 ? 3.479 -15.601 -10.643 1.00 56.30 88 ALA B N 1
ATOM 1290 C CA . ALA B 1 72 ? 3.861 -15.295 -12.009 1.00 56.28 88 ALA B CA 1
ATOM 1291 C C . ALA B 1 72 ? 3.117 -16.205 -12.958 1.00 56.57 88 ALA B C 1
ATOM 1292 O O . ALA B 1 72 ? 2.939 -17.386 -12.707 1.00 54.72 88 ALA B O 1
ATOM 1294 N N . ASP B 1 73 ? 2.724 -15.650 -14.100 1.00 57.81 89 ASP B N 1
ATOM 1295 C CA . ASP B 1 73 ? 2.215 -16.484 -15.175 1.00 56.50 89 ASP B CA 1
ATOM 1296 C C . ASP B 1 73 ? 3.341 -17.229 -15.814 1.00 57.86 89 ASP B C 1
ATOM 1297 O O . ASP B 1 73 ? 4.392 -16.655 -16.156 1.00 60.76 89 ASP B O 1
ATOM 1302 N N . ALA B 1 74 ? 3.118 -18.523 -15.983 1.00 58.39 90 ALA B N 1
ATOM 1303 C CA . ALA B 1 74 ? 4.113 -19.381 -16.600 1.00 58.93 90 ALA B CA 1
ATOM 1304 C C . ALA B 1 74 ? 3.721 -19.736 -18.046 1.00 58.68 90 ALA B C 1
ATOM 1305 O O . ALA B 1 74 ? 2.576 -20.089 -18.310 1.00 56.54 90 ALA B O 1
ATOM 1307 N N . ALA B 1 75 ? 4.713 -19.726 -18.926 1.00 60.87 91 ALA B N 1
ATOM 1308 C CA . ALA B 1 75 ? 4.590 -20.331 -20.260 1.00 61.51 91 ALA B CA 1
ATOM 1309 C C . ALA B 1 75 ? 5.843 -21.112 -20.608 1.00 62.78 91 ALA B C 1
ATOM 1310 O O . ALA B 1 75 ? 6.902 -20.897 -20.027 1.00 63.63 91 ALA B O 1
ATOM 1312 N N . ASN B 1 76 ? 5.676 -22.061 -21.523 1.00 63.50 92 ASN B N 1
ATOM 1313 C CA . ASN B 1 76 ? 6.754 -22.817 -22.071 1.00 64.66 92 ASN B CA 1
ATOM 1314 C C . ASN B 1 76 ? 6.893 -22.403 -23.509 1.00 65.73 92 ASN B C 1
ATOM 1315 O O . ASN B 1 76 ? 5.926 -22.385 -24.201 1.00 68.21 92 ASN B O 1
ATOM 1320 N N . TYR B 1 77 ? 8.069 -21.983 -23.922 1.00 68.00 93 TYR B N 1
ATOM 1321 C CA . TYR B 1 77 ? 8.360 -21.729 -25.331 1.00 72.14 93 TYR B CA 1
ATOM 1322 C C . TYR B 1 77 ? 9.353 -22.781 -25.819 1.00 74.82 93 TYR B C 1
ATOM 1323 O O . TYR B 1 77 ? 10.463 -22.881 -25.262 1.00 73.69 93 TYR B O 1
ATOM 1332 N N . VAL B 1 78 ? 8.905 -23.595 -26.789 1.00 77.34 94 VAL B N 1
ATOM 1333 C CA . VAL B 1 78 ? 9.750 -24.551 -27.540 1.00 79.91 94 VAL B CA 1
ATOM 1334 C C . VAL B 1 78 ? 10.783 -23.843 -28.459 1.00 83.71 94 VAL B C 1
ATOM 1335 O O . VAL B 1 78 ? 10.718 -22.641 -28.715 1.00 85.41 94 VAL B O 1
ATOM 1339 N N . PHE B 1 79 ? 11.813 -24.565 -28.877 1.00 88.57 95 PHE B N 1
ATOM 1340 C CA . PHE B 1 79 ? 12.759 -24.031 -29.884 1.00 90.61 95 PHE B CA 1
ATOM 1341 C C . PHE B 1 79 ? 13.675 -25.124 -30.390 1.00 94.11 95 PHE B C 1
ATOM 1342 O O . PHE B 1 79 ? 13.926 -26.097 -29.646 1.00 97.53 95 PHE B O 1
ATOM 1350 N N . GLU B 1 80 ? 14.139 -24.975 -31.649 1.00 95.59 96 GLU B N 1
ATOM 1351 C CA . GLU B 1 80 ? 15.331 -25.670 -32.159 1.00 94.77 96 GLU B CA 1
ATOM 1352 C C . GLU B 1 80 ? 15.094 -27.218 -32.109 1.00 94.06 96 GLU B C 1
ATOM 1353 O O . GLU B 1 80 ? 16.028 -28.005 -31.701 1.00 92.78 96 GLU B O 1
ATOM 1359 N N . GLY B 1 87 ? 13.685 -29.031 -27.543 1.00 75.67 103 GLY B N 1
ATOM 1360 C CA . GLY B 1 87 ? 14.103 -28.290 -26.347 1.00 85.02 103 GLY B CA 1
ATOM 1361 C C . GLY B 1 87 ? 13.157 -27.155 -25.937 1.00 88.64 103 GLY B C 1
ATOM 1362 O O . GLY B 1 87 ? 12.555 -26.496 -26.809 1.00 96.21 103 GLY B O 1
ATOM 1363 N N . THR B 1 88 ? 13.095 -26.857 -24.632 1.00 84.68 104 THR B N 1
ATOM 1364 C CA . THR B 1 88 ? 11.995 -26.038 -24.055 1.00 84.03 104 THR B CA 1
ATOM 1365 C C . THR B 1 88 ? 12.381 -25.047 -22.941 1.00 77.79 104 THR B C 1
ATOM 1366 O O . THR B 1 88 ? 13.145 -25.391 -22.061 1.00 77.26 104 THR B O 1
ATOM 1370 N N . THR B 1 89 ? 11.806 -23.840 -22.989 1.00 73.57 105 THR B N 1
ATOM 1371 C CA . THR B 1 89 ? 12.153 -22.759 -22.079 1.00 73.49 105 THR B CA 1
ATOM 1372 C C . THR B 1 89 ? 10.954 -22.131 -21.352 1.00 69.86 105 THR B C 1
ATOM 1373 O O . THR B 1 89 ? 9.915 -21.905 -21.932 1.00 65.26 105 THR B O 1
ATOM 1377 N N . LEU B 1 90 ? 11.174 -21.843 -20.076 1.00 68.02 106 LEU B N 1
ATOM 1378 C CA . LEU B 1 90 ? 10.155 -21.418 -19.168 1.00 66.15 106 LEU B CA 1
ATOM 1379 C C . LEU B 1 90 ? 10.154 -19.912 -19.002 1.00 66.94 106 LEU B C 1
ATOM 1380 O O . LEU B 1 90 ? 11.098 -19.345 -18.479 1.00 72.73 106 LEU B O 1
ATOM 1385 N N . SER B 1 91 ? 9.060 -19.275 -19.351 1.00 65.12 107 SER B N 1
ATOM 1386 C CA . SER B 1 91 ? 8.897 -17.860 -19.143 1.00 62.62 107 SER B CA 1
ATOM 1387 C C . SER B 1 91 ? 8.013 -17.693 -17.944 1.00 62.91 107 SER B C 1
ATOM 1388 O O . SER B 1 91 ? 6.966 -18.351 -17.829 1.00 61.53 107 SER B O 1
ATOM 1391 N N . LEU B 1 92 ? 8.402 -16.768 -17.068 1.00 64.27 108 LEU B N 1
ATOM 1392 C CA . LEU B 1 92 ? 7.668 -16.504 -15.817 1.00 64.59 108 LEU B CA 1
ATOM 1393 C C . LEU B 1 92 ? 7.476 -15.015 -15.737 1.00 67.30 108 LEU B C 1
ATOM 1394 O O . LEU B 1 92 ? 8.425 -14.276 -15.453 1.00 69.07 108 LEU B O 1
ATOM 1399 N N . VAL B 1 93 ? 6.251 -14.580 -15.995 1.00 66.99 109 VAL B N 1
ATOM 1400 C CA . VAL B 1 93 ? 5.974 -13.178 -16.069 1.00 68.61 109 VAL B CA 1
ATOM 1401 C C . VAL B 1 93 ? 5.241 -12.807 -14.805 1.00 68.96 109 VAL B C 1
ATOM 1402 O O . VAL B 1 93 ? 4.165 -13.342 -14.520 1.00 76.42 109 VAL B O 1
ATOM 1406 N N . GLN B 1 94 ? 5.804 -11.859 -14.076 1.00 66.51 110 GLN B N 1
ATOM 1407 C CA . GLN B 1 94 ? 5.297 -11.489 -12.772 1.00 66.33 110 GLN B CA 1
ATOM 1408 C C . GLN B 1 94 ? 3.874 -10.877 -12.812 1.00 66.80 110 GLN B C 1
ATOM 1409 O O . GLN B 1 94 ? 3.606 -10.044 -13.629 1.00 65.88 110 GLN B O 1
ATOM 1415 N N . LYS B 1 95 ? 2.979 -11.333 -11.937 1.00 69.00 111 LYS B N 1
ATOM 1416 C CA . LYS B 1 95 ? 1.646 -10.781 -11.769 1.00 70.05 111 LYS B CA 1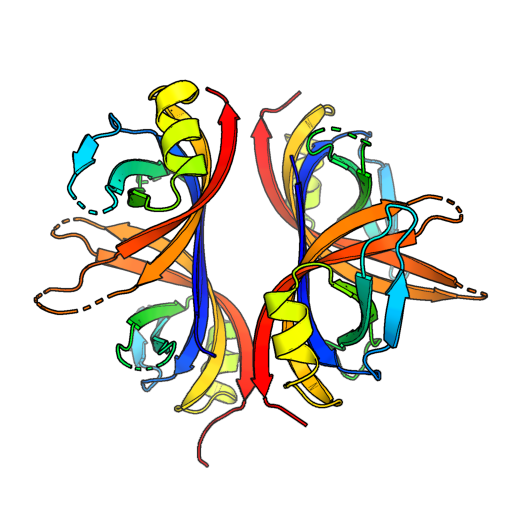
ATOM 1417 C C . LYS B 1 95 ? 1.480 -10.048 -10.432 1.00 74.07 111 LYS B C 1
ATOM 1418 O O . LYS B 1 95 ? 0.606 -9.201 -10.286 1.00 73.22 111 LYS B O 1
ATOM 1424 N N . ASP B 1 96 ? 2.301 -10.371 -9.444 1.00 71.91 112 ASP B N 1
ATOM 1425 C CA . ASP B 1 96 ? 2.107 -9.787 -8.181 1.00 74.44 112 ASP B CA 1
ATOM 1426 C C . ASP B 1 96 ? 3.330 -10.006 -7.390 1.00 73.20 112 ASP B C 1
ATOM 1427 O O . ASP B 1 96 ? 4.016 -10.976 -7.624 1.00 77.01 112 ASP B O 1
ATOM 1432 N N . ILE B 1 97 ? 3.614 -9.116 -6.451 1.00 70.58 113 ILE B N 1
ATOM 1433 C CA . ILE B 1 97 ? 4.710 -9.346 -5.517 1.00 68.88 113 ILE B CA 1
ATOM 1434 C C . ILE B 1 97 ? 4.389 -8.862 -4.109 1.00 67.63 113 ILE B C 1
ATOM 1435 O O . ILE B 1 97 ? 3.733 -7.864 -3.980 1.00 68.41 113 ILE B O 1
ATOM 1440 N N . ASN B 1 98 ? 4.768 -9.662 -3.104 1.00 68.70 114 ASN B N 1
ATOM 1441 C CA . ASN B 1 98 ? 4.744 -9.312 -1.680 1.00 69.66 114 ASN B CA 1
ATOM 1442 C C . ASN B 1 98 ? 6.154 -9.274 -1.220 1.00 70.57 114 ASN B C 1
ATOM 1443 O O . ASN B 1 98 ? 6.893 -10.235 -1.354 1.00 70.76 114 ASN B O 1
ATOM 1448 N N . LEU B 1 99 ? 6.507 -8.182 -0.592 1.00 71.05 115 LEU B N 1
ATOM 1449 C CA . LEU B 1 99 ? 7.740 -8.110 0.072 1.00 67.87 115 LEU B CA 1
ATOM 1450 C C . LEU B 1 99 ? 7.460 -8.642 1.447 1.00 65.65 115 LEU B C 1
ATOM 1451 O O . LEU B 1 99 ? 6.640 -8.112 2.151 1.00 64.09 115 LEU B O 1
ATOM 1456 N N . LEU B 1 100 ? 8.124 -9.717 1.811 1.00 66.66 116 LEU B N 1
ATOM 1457 C CA . LEU B 1 100 ? 8.018 -10.317 3.155 1.00 66.63 116 LEU B CA 1
ATOM 1458 C C . LEU B 1 100 ? 9.078 -9.775 4.129 1.00 67.22 116 LEU B C 1
ATOM 1459 O O . LEU B 1 100 ? 8.780 -9.497 5.234 1.00 65.77 116 LEU B O 1
ATOM 1464 N N . LYS B 1 101 ? 10.327 -9.662 3.676 1.00 72.08 117 LYS B N 1
ATOM 1465 C CA . LYS B 1 101 ? 11.442 -9.083 4.428 1.00 70.43 117 LYS B CA 1
ATOM 1466 C C . LYS B 1 101 ? 12.481 -8.563 3.438 1.00 68.90 117 LYS B C 1
ATOM 1467 O O . LYS B 1 101 ? 12.861 -9.305 2.512 1.00 72.55 117 LYS B O 1
ATOM 1473 N N . ASN B 1 102 ? 12.892 -7.306 3.560 1.00 66.20 118 ASN B N 1
ATOM 1474 C CA . ASN B 1 102 ? 13.850 -6.698 2.612 1.00 66.34 118 ASN B CA 1
ATOM 1475 C C . ASN B 1 102 ? 15.344 -7.033 2.938 1.00 68.43 118 ASN B C 1
ATOM 1476 O O . ASN B 1 102 ? 15.614 -7.752 3.876 1.00 67.47 118 ASN B O 1
ATOM 1481 N N . GLY B 1 103 ? 16.282 -6.583 2.095 1.00 72.83 119 GLY B N 1
ATOM 1482 C CA . GLY B 1 103 ? 17.721 -6.882 2.231 1.00 73.62 119 GLY B CA 1
ATOM 1483 C C . GLY B 1 103 ? 18.401 -5.984 3.256 1.00 72.52 119 GLY B C 1
ATOM 1484 O O . GLY B 1 103 ? 19.530 -5.516 3.040 1.00 76.76 119 GLY B O 1
ATOM 1485 N N . ASP C 1 2 ? 1.569 -8.654 3.850 1.00 68.48 18 ASP C N 1
ATOM 1486 C CA . ASP C 1 2 ? 0.421 -9.382 4.590 1.00 73.04 18 ASP C CA 1
ATOM 1487 C C . ASP C 1 2 ? -0.829 -9.496 3.748 1.00 72.20 18 ASP C C 1
ATOM 1488 O O . ASP C 1 2 ? -1.290 -8.469 3.241 1.00 72.91 18 ASP C O 1
ATOM 1493 N N . PHE C 1 3 ? -1.440 -10.686 3.650 1.00 69.49 19 PHE C N 1
ATOM 1494 C CA . PHE C 1 3 ? -2.638 -10.843 2.772 1.00 68.40 19 PHE C CA 1
ATOM 1495 C C . PHE C 1 3 ? -3.585 -11.951 3.210 1.00 64.74 19 PHE C C 1
ATOM 1496 O O . PHE C 1 3 ? -3.249 -12.769 4.062 1.00 63.86 19 PHE C O 1
ATOM 1504 N N . SER C 1 4 ? -4.750 -11.998 2.585 1.00 60.53 20 SER C N 1
ATOM 1505 C CA . SER C 1 4 ? -5.631 -13.112 2.812 1.00 56.94 20 SER C CA 1
ATOM 1506 C C . SER C 1 4 ? -6.462 -13.328 1.576 1.00 58.20 20 SER C C 1
ATOM 1507 O O . SER C 1 4 ? -7.401 -12.624 1.383 1.00 58.91 20 SER C O 1
ATOM 1510 N N . LYS C 1 5 ? -6.091 -14.282 0.725 1.00 64.22 21 LYS C N 1
ATOM 1511 C CA . LYS C 1 5 ? -6.823 -14.551 -0.529 1.00 72.37 21 LYS C CA 1
ATOM 1512 C C . LYS C 1 5 ? -7.432 -15.922 -0.529 1.00 69.44 21 LYS C C 1
ATOM 1513 O O . LYS C 1 5 ? -6.923 -16.809 0.089 1.00 68.53 21 LYS C O 1
ATOM 1519 N N . MET C 1 6 ? -8.538 -16.052 -1.247 1.00 70.60 22 MET C N 1
ATOM 1520 C CA . MET C 1 6 ? -9.252 -17.300 -1.421 1.00 72.24 22 MET C CA 1
ATOM 1521 C C . MET C 1 6 ? -9.281 -17.708 -2.883 1.00 71.94 22 MET C C 1
ATOM 1522 O O . MET C 1 6 ? -9.528 -16.881 -3.763 1.00 69.82 22 MET C O 1
ATOM 1527 N N . SER C 1 7 ? -9.154 -19.008 -3.135 1.00 70.54 23 SER C N 1
ATOM 1528 C CA . SER C 1 7 ? -9.456 -19.561 -4.454 1.00 70.01 23 SER C CA 1
ATOM 1529 C C . SER C 1 7 ? -10.620 -20.512 -4.312 1.00 66.12 23 SER C C 1
ATOM 1530 O O . SER C 1 7 ? -10.639 -21.326 -3.411 1.00 65.32 23 SER C O 1
ATOM 1533 N N . ILE C 1 8 ? -11.578 -20.425 -5.208 1.00 65.75 24 ILE C N 1
ATOM 1534 C CA . ILE C 1 8 ? -12.762 -21.268 -5.186 1.00 68.34 24 ILE C CA 1
ATOM 1535 C C . ILE C 1 8 ? -13.032 -21.909 -6.559 1.00 66.78 24 ILE C C 1
ATOM 1536 O O . ILE C 1 8 ? -12.954 -21.262 -7.566 1.00 65.78 24 ILE C O 1
ATOM 1541 N N . VAL C 1 9 ? -13.381 -23.186 -6.559 1.00 67.78 25 VAL C N 1
ATOM 1542 C CA . VAL C 1 9 ? -14.055 -23.779 -7.672 1.00 68.25 25 VAL C CA 1
ATOM 1543 C C . VAL C 1 9 ? -15.436 -24.166 -7.223 1.00 68.66 25 VAL C C 1
ATOM 1544 O O . VAL C 1 9 ? -15.617 -24.936 -6.250 1.00 67.11 25 VAL C O 1
ATOM 1548 N N . GLY C 1 10 ? -16.393 -23.728 -8.024 1.00 68.37 26 GLY C N 1
ATOM 1549 C CA . GLY C 1 10 ? -17.787 -23.979 -7.743 1.00 69.63 26 GLY C CA 1
ATOM 1550 C C . GLY C 1 10 ? -18.716 -23.496 -8.822 1.00 70.72 26 GLY C C 1
ATOM 1551 O O . GLY C 1 10 ? -18.267 -23.026 -9.873 1.00 74.15 26 GLY C O 1
ATOM 1552 N N . ARG C 1 11 ? -20.001 -23.535 -8.531 1.00 70.26 27 ARG C N 1
ATOM 1553 C CA . ARG C 1 11 ? -20.985 -23.156 -9.499 1.00 74.17 27 ARG C CA 1
ATOM 1554 C C . ARG C 1 11 ? -21.644 -21.886 -9.098 1.00 71.58 27 ARG C C 1
ATOM 1555 O O . ARG C 1 11 ? -21.881 -21.614 -7.930 1.00 70.53 27 ARG C O 1
ATOM 1563 N N . ILE C 1 12 ? -21.934 -21.072 -10.088 1.00 73.48 28 ILE C N 1
ATOM 1564 C CA . ILE C 1 12 ? -22.590 -19.804 -9.819 1.00 74.63 28 ILE C CA 1
ATOM 1565 C C . ILE C 1 12 ? -24.030 -20.049 -9.441 1.00 77.57 28 ILE C C 1
ATOM 1566 O O . ILE C 1 12 ? -24.793 -20.577 -10.246 1.00 78.46 28 ILE C O 1
ATOM 1571 N N . GLY C 1 13 ? -24.374 -19.667 -8.212 1.00 75.23 29 GLY C N 1
ATOM 1572 C CA . GLY C 1 13 ? -25.666 -19.967 -7.669 1.00 74.11 29 GLY C CA 1
ATOM 1573 C C . GLY C 1 13 ? -26.558 -18.781 -7.516 1.00 75.35 29 GLY C C 1
ATOM 1574 O O . GLY C 1 13 ? -27.486 -18.819 -6.711 1.00 77.31 29 GLY C O 1
ATOM 1575 N N . SER C 1 14 ? -26.355 -17.737 -8.309 1.00 80.36 30 SER C N 1
ATOM 1576 C CA . SER C 1 14 ? -27.269 -16.593 -8.267 1.00 83.14 30 SER C CA 1
ATOM 1577 C C . SER C 1 14 ? -27.243 -15.776 -9.547 1.00 88.59 30 SER C C 1
ATOM 1578 O O . SER C 1 14 ? -26.359 -15.932 -10.386 1.00 90.22 30 SER C O 1
ATOM 1581 N N . GLU C 1 15 ? -28.229 -14.892 -9.674 1.00 97.67 31 GLU C N 1
ATOM 1582 C CA . GLU C 1 15 ? -28.167 -13.800 -10.642 1.00 99.89 31 GLU C CA 1
ATOM 1583 C C . GLU C 1 15 ? -27.038 -12.843 -10.247 1.00 100.96 31 GLU C C 1
ATOM 1584 O O . GLU C 1 15 ? -26.545 -12.864 -9.117 1.00 96.74 31 GLU C O 1
ATOM 1590 N N . PHE C 1 16 ? -26.645 -11.992 -11.187 1.00 101.12 32 PHE C N 1
ATOM 1591 C CA . PHE C 1 16 ? -25.686 -10.939 -10.912 1.00 96.21 32 PHE C CA 1
ATOM 1592 C C . PHE C 1 16 ? -26.427 -9.653 -10.504 1.00 92.27 32 PHE C C 1
ATOM 1593 O O . PHE C 1 16 ? -26.827 -8.901 -11.337 1.00 89.42 32 PHE C O 1
ATOM 1601 N N . THR C 1 17 ? -26.596 -9.403 -9.210 1.00 94.62 33 THR C N 1
ATOM 1602 C CA . THR C 1 17 ? -27.233 -8.160 -8.743 1.00 95.98 33 THR C CA 1
ATOM 1603 C C . THR C 1 17 ? -26.226 -7.004 -8.575 1.00 95.89 33 THR C C 1
ATOM 1604 O O . THR C 1 17 ? -25.118 -7.202 -8.100 1.00 96.54 33 THR C O 1
ATOM 1608 N N . GLU C 1 18 ? -26.640 -5.803 -8.977 1.00 100.11 34 GLU C N 1
ATOM 1609 C CA . GLU C 1 18 ? -25.737 -4.641 -9.205 1.00 101.54 34 GLU C CA 1
ATOM 1610 C C . GLU C 1 18 ? -26.056 -3.511 -8.237 1.00 103.01 34 GLU C C 1
ATOM 1611 O O . GLU C 1 18 ? -27.199 -3.171 -8.058 1.00 105.77 34 GLU C O 1
ATOM 1617 N N . HIS C 1 19 ? -25.034 -2.976 -7.581 1.00 110.58 35 HIS C N 1
ATOM 1618 C CA . HIS C 1 19 ? -25.173 -2.078 -6.422 1.00 118.22 35 HIS C CA 1
ATOM 1619 C C . HIS C 1 19 ? -24.269 -0.849 -6.684 1.00 129.59 35 HIS C C 1
ATOM 1620 O O . HIS C 1 19 ? -23.581 -0.800 -7.717 1.00 143.28 35 HIS C O 1
ATOM 1627 N N . THR C 1 20 ? -24.213 0.093 -5.724 1.00 129.96 36 THR C N 1
ATOM 1628 C CA . THR C 1 20 ? -23.221 1.201 -5.750 1.00 118.96 36 THR C CA 1
ATOM 1629 C C . THR C 1 20 ? -22.556 1.547 -4.401 1.00 116.16 36 THR C C 1
ATOM 1630 O O . THR C 1 20 ? -23.058 1.188 -3.347 1.00 111.43 36 THR C O 1
ATOM 1634 N N . TYR C 1 27 ? -20.683 -1.893 -8.110 1.00 100.69 43 TYR C N 1
ATOM 1635 C CA . TYR C 1 27 ? -20.213 -3.260 -7.962 1.00 106.31 43 TYR C CA 1
ATOM 1636 C C . TYR C 1 27 ? -21.262 -4.293 -8.154 1.00 103.29 43 TYR C C 1
ATOM 1637 O O . TYR C 1 27 ? -22.455 -4.065 -7.927 1.00 114.33 43 TYR C O 1
ATOM 1646 N N . LEU C 1 28 ? -20.776 -5.470 -8.532 1.00 101.20 44 LEU C N 1
ATOM 1647 C CA . LEU C 1 28 ? -21.599 -6.640 -8.803 1.00 92.74 44 LEU C CA 1
ATOM 1648 C C . LEU C 1 28 ? -21.525 -7.638 -7.635 1.00 86.06 44 LEU C C 1
ATOM 1649 O O . LEU C 1 28 ? -20.462 -7.817 -7.050 1.00 83.64 44 LEU C O 1
ATOM 1654 N N . LYS C 1 29 ? -22.651 -8.268 -7.307 1.00 83.30 45 LYS C N 1
ATOM 1655 C CA . LYS C 1 29 ? -22.716 -9.305 -6.284 1.00 82.51 45 LYS C CA 1
ATOM 1656 C C . LYS C 1 29 ? -23.202 -10.561 -6.893 1.00 78.48 45 LYS C C 1
ATOM 1657 O O . LYS C 1 29 ? -24.088 -10.542 -7.721 1.00 83.18 45 LYS C O 1
ATOM 1663 N N . TYR C 1 30 ? -22.611 -11.674 -6.489 1.00 77.58 46 TYR C N 1
ATOM 1664 C CA . TYR C 1 30 ? -23.148 -12.999 -6.803 1.00 75.90 46 TYR C CA 1
ATOM 1665 C C . TYR C 1 30 ? -22.591 -13.990 -5.799 1.00 74.10 46 TYR C C 1
ATOM 1666 O O . TYR C 1 30 ? -21.632 -13.704 -5.085 1.00 75.56 46 TYR C O 1
ATOM 1675 N N . SER C 1 31 ? -23.202 -15.152 -5.744 1.00 73.13 47 SER C N 1
ATOM 1676 C CA . SER C 1 31 ? -22.756 -16.203 -4.851 1.00 73.13 47 SER C CA 1
ATOM 1677 C C . SER C 1 31 ? -22.333 -17.439 -5.649 1.00 69.53 47 SER C C 1
ATOM 1678 O O . SER C 1 31 ? -22.872 -17.720 -6.716 1.00 69.02 47 SER C O 1
ATOM 1681 N N . ILE C 1 32 ? -21.345 -18.150 -5.113 1.00 68.17 48 ILE C N 1
ATOM 1682 C CA . ILE C 1 32 ? -20.859 -19.396 -5.664 1.00 66.38 48 ILE C CA 1
ATOM 1683 C C . ILE C 1 32 ? -21.258 -20.473 -4.689 1.00 65.77 48 ILE C C 1
ATOM 1684 O O . ILE C 1 32 ? -20.903 -20.398 -3.499 1.00 70.63 48 ILE C O 1
ATOM 1689 N N . ALA C 1 33 ? -21.882 -21.540 -5.186 1.00 66.02 49 ALA C N 1
ATOM 1690 C CA . ALA C 1 33 ? -22.064 -22.773 -4.384 1.00 67.70 49 ALA C CA 1
ATOM 1691 C C . ALA C 1 33 ? -20.936 -23.746 -4.671 1.00 67.74 49 ALA C C 1
ATOM 1692 O O . 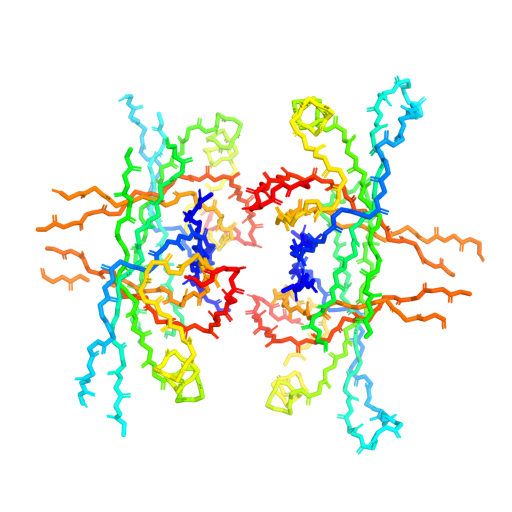ALA C 1 33 ? -20.740 -24.094 -5.832 1.00 69.91 49 ALA C O 1
ATOM 1694 N N . SER C 1 34 ? -20.124 -24.068 -3.658 1.00 67.20 50 SER C N 1
ATOM 1695 C CA . SER C 1 34 ? -18.975 -24.951 -3.838 1.00 69.55 50 SER C CA 1
ATOM 1696 C C . SER C 1 34 ? -19.332 -26.096 -2.976 1.00 72.70 50 SER C C 1
ATOM 1697 O O . SER C 1 34 ? -19.465 -25.969 -1.776 1.00 67.92 50 SER C O 1
ATOM 1700 N N . GLN C 1 35 ? -19.500 -27.230 -3.653 1.00 74.82 51 GLN C N 1
ATOM 1701 C CA . GLN C 1 35 ? -19.960 -28.443 -3.049 1.00 73.27 51 GLN C CA 1
ATOM 1702 C C . GLN C 1 35 ? -19.019 -29.575 -3.380 1.00 72.93 51 GLN C C 1
ATOM 1703 O O . GLN C 1 35 ? -19.151 -30.213 -4.465 1.00 72.41 51 GLN C O 1
ATOM 1709 N N . PRO C 1 36 ? -18.066 -29.831 -2.468 1.00 68.37 52 PRO C N 1
ATOM 1710 C CA . PRO C 1 36 ? -17.111 -30.863 -2.739 1.00 70.32 52 PRO C CA 1
ATOM 1711 C C . PRO C 1 36 ? -17.744 -32.243 -2.970 1.00 76.06 52 PRO C C 1
ATOM 1712 O O . PRO C 1 36 ? -17.151 -33.007 -3.709 1.00 78.62 52 PRO C O 1
ATOM 1716 N N . ARG C 1 37 ? -18.893 -32.572 -2.338 1.00 83.59 53 ARG C N 1
ATOM 1717 C CA . ARG C 1 37 ? -19.595 -33.870 -2.547 1.00 84.35 53 ARG C CA 1
ATOM 1718 C C . ARG C 1 37 ? -21.176 -33.772 -2.596 1.00 82.74 53 ARG C C 1
ATOM 1719 O O . ARG C 1 37 ? -21.944 -34.774 -2.823 1.00 81.26 53 ARG C O 1
ATOM 1727 N N . GLY C 1 40 ? -24.000 -34.503 0.557 1.00 74.21 56 GLY C N 1
ATOM 1728 C CA . GLY C 1 40 ? -22.761 -33.694 0.741 1.00 75.34 56 GLY C CA 1
ATOM 1729 C C . GLY C 1 40 ? -22.912 -32.171 0.925 1.00 75.24 56 GLY C C 1
ATOM 1730 O O . GLY C 1 40 ? -23.605 -31.508 0.203 1.00 82.18 56 GLY C O 1
ATOM 1731 N N . GLN C 1 41 ? -22.274 -31.572 1.917 1.00 74.74 57 GLN C N 1
ATOM 1732 C CA . GLN C 1 41 ? -22.499 -30.100 2.242 1.00 74.85 57 GLN C CA 1
ATOM 1733 C C . GLN C 1 41 ? -22.100 -29.125 1.138 1.00 76.38 57 GLN C C 1
ATOM 1734 O O . GLN C 1 41 ? -21.173 -29.391 0.426 1.00 76.93 57 GLN C O 1
ATOM 1740 N N . THR C 1 42 ? -22.738 -27.973 1.082 1.00 74.68 58 THR C N 1
ATOM 1741 C CA . THR C 1 42 ? -22.440 -26.983 0.070 1.00 76.38 58 THR C CA 1
ATOM 1742 C C . THR C 1 42 ? -22.012 -25.652 0.758 1.00 77.84 58 THR C C 1
ATOM 1743 O O . THR C 1 42 ? -22.776 -25.111 1.566 1.00 78.88 58 THR C O 1
ATOM 1747 N N . ASN C 1 43 ? -20.825 -25.136 0.397 1.00 76.09 59 ASN C N 1
ATOM 1748 C CA . ASN C 1 43 ? -20.244 -23.881 0.914 1.00 73.28 59 ASN C CA 1
ATOM 1749 C C . ASN C 1 43 ? -20.594 -22.690 0.001 1.00 76.50 59 ASN C C 1
ATOM 1750 O O . ASN C 1 43 ? -20.380 -22.750 -1.194 1.00 80.76 59 ASN C O 1
ATOM 1755 N N . TRP C 1 44 ? -21.335 -21.714 0.538 1.00 76.69 60 TRP C N 1
ATOM 1756 C CA . TRP C 1 44 ? -21.841 -20.587 -0.239 1.00 74.31 60 TRP C CA 1
ATOM 1757 C C . TRP C 1 44 ? -20.912 -19.482 0.067 1.00 70.32 60 TRP C C 1
ATOM 1758 O O . TRP C 1 44 ? -20.652 -19.245 1.223 1.00 63.24 60 TRP C O 1
ATOM 1769 N N . TYR C 1 45 ? -20.432 -18.806 -0.974 1.00 68.56 61 TYR C N 1
ATOM 1770 C CA . TYR C 1 45 ? -19.513 -17.713 -0.817 1.00 66.69 61 TYR C CA 1
ATOM 177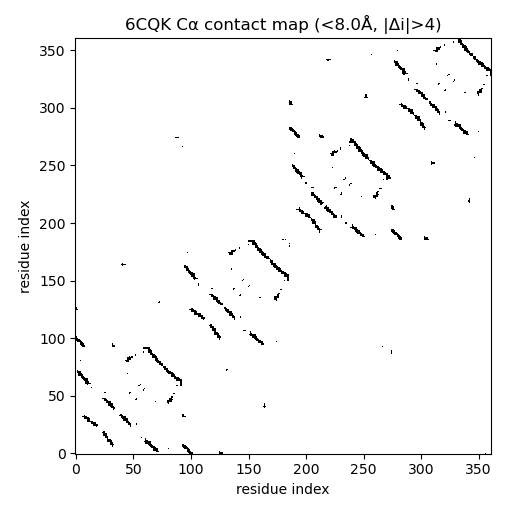1 C C . TYR C 1 45 ? -20.090 -16.548 -1.649 1.00 69.54 61 TYR C C 1
ATOM 1772 O O . TYR C 1 45 ? -20.394 -16.718 -2.816 1.00 61.23 61 TYR C O 1
ATOM 1781 N N . ASN C 1 46 ? -20.181 -15.368 -1.029 1.00 71.22 62 ASN C N 1
ATOM 1782 C CA . ASN C 1 46 ? -20.605 -14.192 -1.732 1.00 71.01 62 ASN C CA 1
ATOM 1783 C C . ASN C 1 46 ? -19.392 -13.459 -2.195 1.00 68.74 62 ASN C C 1
ATOM 1784 O O . ASN C 1 46 ? -18.555 -13.066 -1.409 1.00 63.24 62 ASN C O 1
ATOM 1789 N N . ILE C 1 47 ? -19.403 -13.198 -3.493 1.00 72.74 63 ILE C N 1
ATOM 1790 C CA . ILE C 1 47 ? -18.344 -12.511 -4.209 1.00 74.93 63 ILE C CA 1
ATOM 1791 C C . ILE C 1 47 ? -18.784 -11.095 -4.501 1.00 76.41 63 ILE C C 1
ATOM 1792 O O . ILE C 1 47 ? -19.934 -10.857 -4.881 1.00 84.72 63 ILE C O 1
ATOM 1797 N N . THR C 1 48 ? -17.866 -10.163 -4.357 1.00 77.03 64 THR C N 1
ATOM 1798 C CA . THR C 1 48 ? -18.101 -8.770 -4.688 1.00 76.69 64 THR C CA 1
ATOM 1799 C C . THR C 1 48 ? -17.179 -8.471 -5.843 1.00 76.15 64 THR C C 1
ATOM 1800 O O . THR C 1 48 ? -16.033 -8.961 -5.860 1.00 80.36 64 THR C O 1
ATOM 1804 N N . VAL C 1 49 ? -17.666 -7.748 -6.839 1.00 71.84 65 VAL C N 1
ATOM 1805 C CA . VAL C 1 49 ? -16.844 -7.441 -7.990 1.00 74.82 65 VAL C CA 1
ATOM 1806 C C . VAL C 1 49 ? -16.810 -5.953 -8.277 1.00 77.41 65 VAL C C 1
ATOM 1807 O O . VAL C 1 49 ? -17.852 -5.344 -8.622 1.00 76.95 65 VAL C O 1
ATOM 1811 N N . PHE C 1 50 ? -15.599 -5.380 -8.208 1.00 76.58 66 PHE C N 1
ATOM 1812 C CA . PHE C 1 50 ? -15.391 -4.022 -8.686 1.00 76.54 66 PHE C CA 1
ATOM 1813 C C . PHE C 1 50 ? -14.749 -3.959 -10.066 1.00 77.01 66 PHE C C 1
ATOM 1814 O O . PHE C 1 50 ? -15.125 -3.116 -10.851 1.00 76.97 66 PHE C O 1
ATOM 1822 N N . ASN C 1 51 ? -13.786 -4.822 -10.361 1.00 82.18 67 ASN C N 1
ATOM 1823 C CA . ASN C 1 51 ? -13.028 -4.711 -11.613 1.00 83.17 67 ASN C CA 1
ATOM 1824 C C . ASN C 1 51 ? -14.019 -4.733 -12.764 1.00 85.60 67 ASN C C 1
ATOM 1825 O O . ASN C 1 51 ? -14.611 -5.761 -13.068 1.00 80.42 67 ASN C O 1
ATOM 1830 N N . GLU C 1 52 ? -14.154 -3.578 -13.418 1.00 89.28 68 GLU C N 1
ATOM 1831 C CA . GLU C 1 52 ? -15.187 -3.388 -14.414 1.00 93.00 68 GLU C CA 1
ATOM 1832 C C . GLU C 1 52 ? -15.080 -4.329 -15.627 1.00 91.57 68 GLU C C 1
ATOM 1833 O O . GLU C 1 52 ? -16.086 -4.862 -16.059 1.00 95.01 68 GLU C O 1
ATOM 1839 N N . PRO C 1 53 ? -13.873 -4.534 -16.175 1.00 88.54 69 PRO C N 1
ATOM 1840 C CA . PRO C 1 53 ? -13.755 -5.552 -17.226 1.00 84.25 69 PRO C CA 1
ATOM 1841 C C . PRO C 1 53 ? -14.325 -6.905 -16.820 1.00 81.47 69 PRO C C 1
ATOM 1842 O O . PRO C 1 53 ? -15.017 -7.538 -17.610 1.00 78.22 69 PRO C O 1
ATOM 1846 N N . GLN C 1 54 ? -14.061 -7.331 -15.582 1.00 80.26 70 GLN C N 1
ATOM 1847 C CA . GLN C 1 54 ? -14.638 -8.590 -15.063 1.00 81.29 70 GLN C CA 1
ATOM 1848 C C . GLN C 1 54 ? -16.154 -8.478 -14.840 1.00 79.19 70 GLN C C 1
ATOM 1849 O O . GLN C 1 54 ? -16.892 -9.408 -15.144 1.00 73.89 70 GLN C O 1
ATOM 1855 N N . ILE C 1 55 ? -16.605 -7.340 -14.327 1.00 77.44 71 ILE C N 1
ATOM 1856 C CA . ILE C 1 55 ? -18.022 -7.097 -14.212 1.00 78.49 71 ILE C CA 1
ATOM 1857 C C . ILE C 1 55 ? -18.719 -7.315 -15.575 1.00 79.69 71 ILE C C 1
ATOM 1858 O O . ILE C 1 55 ? -19.756 -7.976 -15.636 1.00 75.84 71 ILE C O 1
ATOM 1863 N N . ASN C 1 56 ? -18.133 -6.777 -16.652 1.00 83.96 72 ASN C N 1
ATOM 1864 C CA . ASN C 1 56 ? -18.694 -6.921 -18.022 1.00 89.51 72 ASN C CA 1
ATOM 1865 C C . ASN C 1 56 ? -18.599 -8.332 -18.509 1.00 92.63 72 ASN C C 1
ATOM 1866 O O . ASN C 1 56 ? -19.594 -8.893 -18.915 1.00 99.82 72 ASN C O 1
ATOM 1871 N N . PHE C 1 57 ? -17.425 -8.931 -18.364 1.00 97.96 73 PHE C N 1
ATOM 1872 C CA . PHE C 1 57 ? -17.257 -10.346 -18.677 1.00 96.27 73 PHE C CA 1
ATOM 1873 C C . PHE C 1 57 ? -18.324 -11.246 -18.067 1.00 94.38 73 PHE C C 1
ATOM 1874 O O . PHE C 1 57 ? -18.786 -12.177 -18.721 1.00 95.62 73 PHE C O 1
ATOM 1882 N N . LEU C 1 58 ? -18.691 -10.965 -16.815 1.00 91.38 74 LEU C N 1
ATOM 1883 C CA . LEU C 1 58 ? -19.693 -11.755 -16.106 1.00 91.62 74 LEU C CA 1
ATOM 1884 C C . LEU C 1 58 ? -21.071 -11.541 -16.693 1.00 85.69 74 LEU C C 1
ATOM 1885 O O . LEU C 1 58 ? -21.745 -12.488 -17.040 1.00 82.24 74 LEU C O 1
ATOM 1890 N N . THR C 1 59 ? -21.462 -10.286 -16.821 1.00 86.24 75 THR C N 1
ATOM 1891 C CA . THR C 1 59 ? -22.787 -9.950 -17.337 1.00 89.65 75 THR C CA 1
ATOM 1892 C C . THR C 1 59 ? -22.950 -10.356 -18.798 1.00 92.67 75 THR C C 1
ATOM 1893 O O . THR C 1 59 ? -23.990 -10.871 -19.170 1.00 100.74 75 THR C O 1
ATOM 1897 N N . GLU C 1 60 ? -21.918 -10.133 -19.605 1.00 95.38 76 GLU C N 1
ATOM 1898 C CA . GLU C 1 60 ? -21.956 -10.380 -21.043 1.00 98.24 76 GLU C CA 1
ATOM 1899 C C . GLU C 1 60 ? -21.717 -11.812 -21.473 1.00 102.31 76 GLU C C 1
ATOM 1900 O O . GLU C 1 60 ? -22.074 -12.125 -22.595 1.00 103.94 76 GLU C O 1
ATOM 1906 N N . TYR C 1 61 ? -21.062 -12.662 -20.675 1.00 102.18 77 TYR C N 1
ATOM 1907 C CA . TYR C 1 61 ? -20.861 -14.066 -21.098 1.00 104.70 77 TYR C CA 1
ATOM 1908 C C . TYR C 1 61 ? -21.379 -15.149 -20.213 1.00 99.03 77 TYR C C 1
ATOM 1909 O O . TYR C 1 61 ? -21.814 -16.179 -20.704 1.00 106.12 77 TYR C O 1
ATOM 1918 N N . VAL C 1 62 ? -21.329 -14.935 -18.914 1.00 97.35 78 VAL C N 1
ATOM 1919 C CA . VAL C 1 62 ? -21.432 -16.022 -17.934 1.00 95.09 78 VAL C CA 1
ATOM 1920 C C . VAL C 1 62 ? -22.874 -16.219 -17.498 1.00 89.88 78 VAL C C 1
ATOM 1921 O O . VAL C 1 62 ? -23.505 -15.296 -17.047 1.00 88.10 78 VAL C O 1
ATOM 1925 N N . ARG C 1 63 ? -23.363 -17.439 -17.593 1.00 88.40 79 ARG C N 1
ATOM 1926 C CA . ARG C 1 63 ? -24.727 -17.768 -17.216 1.00 87.03 79 ARG C CA 1
ATOM 1927 C C . ARG C 1 63 ? -24.740 -18.455 -15.857 1.00 86.44 79 ARG C C 1
ATOM 1928 O O . ARG C 1 63 ? -23.754 -19.082 -15.443 1.00 92.29 79 ARG C O 1
ATOM 1936 N N . LYS C 1 64 ? -25.862 -18.354 -15.167 1.00 83.04 80 LYS C N 1
ATOM 1937 C CA . LYS C 1 64 ? -26.028 -19.038 -13.908 1.00 82.67 80 LYS C CA 1
ATOM 1938 C C . LYS C 1 64 ? -25.713 -20.547 -14.066 1.00 81.91 80 LYS C C 1
ATOM 1939 O O . LYS C 1 64 ? -25.946 -21.132 -15.120 1.00 81.81 80 LYS C O 1
ATOM 1945 N N . GLY C 1 65 ? -25.204 -21.166 -13.008 1.00 79.61 81 GLY C N 1
ATOM 1946 C CA . GLY C 1 65 ? -24.868 -22.593 -13.018 1.00 77.68 81 GLY C CA 1
ATOM 1947 C C . GLY C 1 65 ? -23.504 -22.885 -13.597 1.00 76.17 81 GLY C C 1
ATOM 1948 O O . GLY C 1 65 ? -23.043 -24.035 -13.613 1.00 73.51 81 GLY C O 1
ATOM 1949 N N . ALA C 1 66 ? -22.833 -21.848 -14.064 1.00 73.39 82 ALA C N 1
ATOM 1950 C CA . ALA C 1 66 ? -21.478 -22.026 -14.564 1.00 73.03 82 ALA C CA 1
ATOM 1951 C C . ALA C 1 66 ? -20.497 -22.542 -13.499 1.00 69.05 82 ALA C C 1
ATOM 1952 O O . ALA C 1 66 ? -20.374 -21.952 -12.422 1.00 67.76 82 ALA C O 1
ATOM 1954 N N . LEU C 1 67 ? -19.763 -23.591 -13.841 1.00 67.49 83 LEU C N 1
ATOM 1955 C CA . LEU C 1 67 ? -18.537 -23.947 -13.124 1.00 67.69 83 LEU C CA 1
ATOM 1956 C C . LEU C 1 67 ? -17.427 -22.928 -13.394 1.00 67.11 83 LEU C C 1
ATOM 1957 O O . LEU C 1 67 ? -17.067 -22.705 -14.554 1.00 65.18 83 LEU C O 1
ATOM 1962 N N . VAL C 1 68 ? -16.938 -22.299 -12.318 1.00 66.05 84 VAL C N 1
ATOM 1963 C CA . VAL C 1 68 ? -15.953 -21.235 -12.366 1.00 64.70 84 VAL C CA 1
ATOM 1964 C C . VAL C 1 68 ? -14.803 -21.466 -11.407 1.00 65.89 84 VAL C C 1
ATOM 1965 O O . VAL C 1 68 ? -14.921 -22.250 -10.481 1.00 64.08 84 VAL C O 1
ATOM 1969 N N . TYR C 1 69 ? -13.667 -20.829 -11.692 1.00 67.42 85 TYR C N 1
ATOM 1970 C CA . TYR C 1 69 ? -12.553 -20.813 -10.772 1.00 71.18 85 TYR C CA 1
ATOM 1971 C C . TYR C 1 69 ? -12.334 -19.366 -10.498 1.00 72.59 85 TYR C C 1
ATOM 1972 O O . TYR C 1 69 ? -11.932 -18.638 -11.389 1.00 75.76 85 TYR C O 1
ATOM 1981 N N . VAL C 1 70 ? -12.571 -18.958 -9.250 1.00 70.55 86 VAL C N 1
ATOM 1982 C CA . VAL C 1 70 ? -12.432 -17.581 -8.833 1.00 66.50 86 VAL C CA 1
ATOM 1983 C C . VAL C 1 70 ? -11.303 -17.438 -7.827 1.00 65.73 86 VAL C C 1
ATOM 1984 O O . VAL C 1 70 ? -11.133 -18.264 -6.949 1.00 69.90 86 VAL C O 1
ATOM 1988 N N . GLU C 1 71 ? -10.567 -16.362 -7.924 1.00 65.56 87 GLU C N 1
ATOM 1989 C CA . GLU C 1 71 ? -9.672 -15.940 -6.865 1.00 67.80 87 GLU C CA 1
ATOM 1990 C C . GLU C 1 71 ? -10.181 -14.643 -6.337 1.00 64.93 87 GLU C C 1
ATOM 1991 O O . GLU C 1 71 ? -10.526 -13.762 -7.126 1.00 69.25 87 GLU C O 1
ATOM 1997 N N . ALA C 1 72 ? -10.173 -14.462 -5.035 1.00 62.57 88 ALA C N 1
ATOM 1998 C CA . ALA C 1 72 ? -10.737 -13.250 -4.441 1.00 62.03 88 ALA C CA 1
ATOM 1999 C C . ALA C 1 72 ? -9.981 -12.805 -3.192 1.00 62.59 88 ALA C C 1
ATOM 2000 O O . ALA C 1 72 ? -9.499 -13.633 -2.398 1.00 59.29 88 ALA C O 1
ATOM 2002 N N . ASP C 1 73 ? -9.863 -11.503 -3.005 1.00 67.42 89 ASP C N 1
ATOM 2003 C CA . ASP C 1 73 ? -9.277 -10.984 -1.746 1.00 70.57 89 ASP C CA 1
ATOM 2004 C C . ASP C 1 73 ? -10.283 -11.059 -0.623 1.00 69.58 89 ASP C C 1
ATOM 2005 O O . ASP C 1 73 ? -11.443 -10.768 -0.825 1.00 69.65 89 ASP C O 1
ATOM 2010 N N . ALA C 1 74 ? -9.837 -11.569 0.514 1.00 68.42 90 ALA C N 1
ATOM 2011 C CA . ALA C 1 74 ? -10.719 -11.848 1.641 1.00 69.95 90 ALA C CA 1
ATOM 2012 C C . ALA C 1 74 ? -10.498 -10.891 2.787 1.00 71.83 90 ALA C C 1
ATOM 2013 O O . ALA C 1 74 ? -9.354 -10.561 3.101 1.00 71.28 90 ALA C O 1
ATOM 2015 N N . ALA C 1 75 ? -11.596 -10.466 3.409 1.00 71.29 91 ALA C N 1
ATOM 2016 C CA . ALA C 1 75 ? -11.544 -9.725 4.659 1.00 71.62 91 ALA C CA 1
ATOM 2017 C C . ALA C 1 75 ? -12.664 -10.170 5.575 1.00 69.40 91 ALA C C 1
ATOM 2018 O O . ALA C 1 75 ? -13.653 -10.675 5.132 1.00 65.10 91 ALA C O 1
ATOM 2020 N N . ASN C 1 76 ? -12.492 -9.897 6.861 1.00 70.31 92 ASN C N 1
ATOM 2021 C CA . ASN C 1 76 ? -13.439 -10.234 7.884 1.00 71.91 92 ASN C CA 1
ATOM 2022 C C . ASN C 1 76 ? -13.896 -9.004 8.602 1.00 74.95 92 ASN C C 1
ATOM 2023 O O . ASN C 1 76 ? -13.121 -8.407 9.292 1.00 77.60 92 ASN C O 1
ATOM 2028 N N . TYR C 1 77 ? -15.173 -8.661 8.483 1.00 79.58 93 TYR C N 1
ATOM 2029 C CA . TYR C 1 77 ? -15.749 -7.500 9.141 1.00 84.97 93 TYR C CA 1
ATOM 2030 C C . TYR C 1 77 ? -16.608 -7.988 10.339 1.00 90.78 93 TYR C C 1
ATOM 2031 O O . TYR C 1 77 ? -17.578 -8.704 10.114 1.00 95.21 93 TYR C O 1
ATOM 2040 N N . VAL C 1 78 ? -16.250 -7.611 11.579 1.00 91.85 94 VAL C N 1
ATOM 2041 C CA . VAL C 1 78 ? -17.018 -7.978 12.800 1.00 89.53 94 VAL C CA 1
ATOM 2042 C C . VAL C 1 78 ? -18.438 -7.304 12.814 1.00 85.79 94 VAL C C 1
ATOM 2043 O O . VAL C 1 78 ? -18.897 -6.665 13.759 1.00 79.16 94 VAL C O 1
ATOM 2047 N N . GLY C 1 87 ? -20.276 -11.517 16.422 1.00 98.31 103 GLY C N 1
ATOM 2048 C CA . GLY C 1 87 ? -20.537 -11.980 15.046 1.00 103.46 103 GLY C CA 1
ATOM 2049 C C . GLY C 1 87 ? -19.613 -11.380 13.969 1.00 105.67 103 GLY C C 1
ATOM 2050 O O . GLY C 1 87 ? -19.260 -10.204 14.035 1.00 112.45 103 GLY C O 1
ATOM 2051 N N . THR C 1 88 ? -19.245 -12.191 12.966 1.00 102.64 104 THR C N 1
ATOM 2052 C CA . THR C 1 88 ? -18.189 -11.852 11.974 1.00 95.17 104 THR C CA 1
ATOM 2053 C C . THR C 1 88 ? -18.535 -12.255 10.539 1.00 86.44 104 THR C C 1
ATOM 2054 O O . THR C 1 88 ? -19.020 -13.352 10.311 1.00 85.88 104 THR C O 1
ATOM 2058 N N . THR C 1 89 ? -18.251 -11.370 9.585 1.00 78.14 105 THR C N 1
ATOM 2059 C CA . THR C 1 89 ? -18.681 -11.564 8.218 1.00 76.11 105 THR C CA 1
ATOM 2060 C C . THR C 1 89 ? -17.553 -11.473 7.231 1.00 78.22 105 THR C C 1
ATOM 2061 O O . THR C 1 89 ? -16.675 -10.593 7.312 1.00 81.42 105 THR C O 1
ATOM 2065 N N . LEU C 1 90 ? -17.661 -12.301 6.209 1.00 77.97 106 LEU C N 1
ATOM 2066 C CA . LEU C 1 90 ? -16.604 -12.441 5.237 1.00 74.76 106 LEU C CA 1
ATOM 2067 C C . LEU C 1 90 ? -16.842 -11.687 3.945 1.00 69.31 106 LEU C C 1
ATOM 2068 O O . LEU C 1 90 ? -17.770 -12.005 3.233 1.00 69.10 106 LEU C O 1
ATOM 2073 N N . SER C 1 91 ? -15.943 -10.777 3.596 1.00 67.04 107 SER C N 1
ATOM 2074 C CA . SER C 1 91 ? -15.972 -10.101 2.286 1.00 66.71 107 SER C CA 1
ATOM 2075 C C . SER C 1 91 ? -14.961 -10.717 1.354 1.00 64.29 107 SER C C 1
ATOM 2076 O O . SER C 1 91 ? -13.832 -10.969 1.758 1.00 68.42 107 SER C O 1
ATOM 2079 N N . LEU C 1 92 ? -15.372 -10.944 0.124 1.00 62.18 108 LEU C N 1
ATOM 2080 C CA . LEU C 1 92 ? -14.574 -11.627 -0.868 1.00 64.28 108 LEU C CA 1
ATOM 2081 C C . LEU C 1 92 ? -14.673 -10.858 -2.141 1.00 67.22 108 LEU C C 1
ATOM 2082 O O . LEU C 1 92 ? -15.724 -10.865 -2.809 1.00 70.72 108 LEU C O 1
ATOM 2087 N N . VAL C 1 93 ? -13.599 -10.173 -2.470 1.00 69.81 109 VAL C N 1
ATOM 2088 C CA . VAL C 1 93 ? -13.624 -9.289 -3.592 1.00 72.03 109 VAL C CA 1
ATOM 2089 C C . VAL C 1 93 ? -12.868 -9.963 -4.699 1.00 73.15 109 VAL C C 1
ATOM 2090 O O . VAL C 1 93 ? -11.684 -10.270 -4.527 1.00 79.00 109 VAL C O 1
ATOM 2094 N N . GLN C 1 94 ? -13.537 -10.145 -5.833 1.00 67.81 110 GLN C N 1
ATOM 2095 C CA . GLN C 1 94 ? -12.982 -10.899 -6.932 1.00 67.87 110 GLN C CA 1
ATOM 2096 C C . GLN C 1 94 ? -11.709 -10.256 -7.530 1.00 67.85 110 GLN C C 1
ATOM 2097 O O . GLN C 1 94 ? -11.695 -9.082 -7.780 1.00 70.95 110 GLN C O 1
ATOM 2103 N N . LYS C 1 95 ? -10.686 -11.035 -7.789 1.00 66.10 111 LYS C N 1
ATOM 2104 C CA . LYS C 1 95 ? -9.512 -10.596 -8.494 1.00 67.15 111 LYS C CA 1
ATOM 2105 C C . LYS C 1 95 ? -9.373 -11.244 -9.871 1.00 71.12 111 LYS C C 1
ATOM 2106 O O . LYS C 1 95 ? -8.685 -10.736 -10.763 1.00 70.70 111 LYS C O 1
ATOM 2112 N N . ASP C 1 96 ? -10.008 -12.381 -10.091 1.00 74.96 112 ASP C N 1
ATOM 2113 C CA . ASP C 1 96 ? -9.814 -13.075 -11.347 1.00 77.95 112 ASP C CA 1
ATOM 2114 C C . ASP C 1 96 ? -10.876 -14.071 -11.489 1.00 77.65 112 ASP C C 1
ATOM 2115 O O . ASP C 1 96 ? -11.379 -14.527 -10.498 1.00 80.47 112 ASP C O 1
ATOM 2120 N N . ILE C 1 97 ? -11.250 -14.385 -12.718 1.00 80.10 113 ILE C N 1
ATOM 2121 C CA . ILE C 1 97 ? -12.183 -15.475 -12.944 1.00 82.87 113 ILE C CA 1
ATOM 2122 C C . ILE C 1 97 ? -11.824 -16.281 -14.174 1.00 76.92 113 ILE C C 1
ATOM 2123 O O . ILE C 1 97 ? -11.414 -15.712 -15.151 1.00 79.51 113 ILE C O 1
ATOM 2128 N N . ASN C 1 98 ? -11.957 -17.603 -14.075 1.00 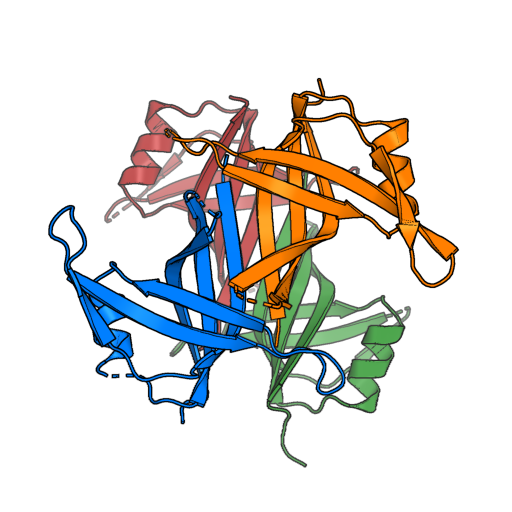72.40 114 ASN C N 1
ATOM 2129 C CA . ASN C 1 98 ? -11.955 -18.529 -15.215 1.00 70.45 114 ASN C CA 1
ATOM 2130 C C . ASN C 1 98 ? -13.287 -19.127 -15.364 1.00 74.35 114 ASN C C 1
ATOM 2131 O O . ASN C 1 98 ? -13.805 -19.735 -14.431 1.00 80.42 114 ASN C O 1
ATOM 2136 N N . LEU C 1 99 ? -13.800 -19.089 -16.568 1.00 77.48 115 LEU C N 1
ATOM 2137 C CA . LEU C 1 99 ? -14.962 -19.862 -16.869 1.00 77.96 115 LEU C CA 1
ATOM 2138 C C . LEU C 1 99 ? -14.472 -21.243 -17.245 1.00 74.33 115 LEU C C 1
ATOM 2139 O O . LEU C 1 99 ? -13.735 -21.363 -18.203 1.00 80.13 115 LEU C O 1
ATOM 2144 N N . LEU C 1 100 ? -14.880 -22.264 -16.499 1.00 70.43 116 LEU C N 1
ATOM 2145 C CA . LEU C 1 100 ? -14.535 -23.649 -16.788 1.00 72.56 116 LEU C CA 1
ATOM 2146 C C . LEU C 1 100 ? -15.608 -24.364 -17.642 1.00 79.08 116 LEU C C 1
ATOM 2147 O O . LEU C 1 100 ? -15.257 -25.048 -18.589 1.00 79.20 116 LEU C O 1
ATOM 2152 N N . LYS C 1 101 ? -16.889 -24.167 -17.309 1.00 82.80 117 LYS C N 1
ATOM 2153 C CA . LYS C 1 101 ? -18.024 -24.658 -18.077 1.00 80.72 117 LYS C CA 1
ATOM 2154 C C . LYS C 1 101 ? -19.215 -23.781 -17.787 1.00 79.43 117 LYS C C 1
ATOM 2155 O O . LYS C 1 101 ? -19.495 -23.524 -16.643 1.00 81.09 117 LYS C O 1
ATOM 2161 N N . ASN C 1 102 ? -19.885 -23.289 -18.825 1.00 80.33 118 ASN C N 1
ATOM 2162 C CA . ASN C 1 102 ? -21.013 -22.371 -18.658 1.00 82.87 118 ASN C CA 1
ATOM 2163 C C . ASN C 1 102 ? -22.347 -23.094 -18.342 1.00 85.63 118 ASN C C 1
ATOM 2164 O O . ASN C 1 102 ? -22.384 -24.315 -18.315 1.00 84.64 118 ASN C O 1
ATOM 2169 N N . GLY C 1 103 ? -23.431 -22.339 -18.100 1.00 90.78 119 GLY C N 1
ATOM 2170 C CA . GLY C 1 103 ? -24.773 -22.897 -17.760 1.00 95.28 119 GLY C CA 1
ATOM 2171 C C . GLY C 1 103 ? -25.805 -23.333 -18.789 1.00 95.79 119 GLY C C 1
ATOM 2172 O O . GLY C 1 103 ? -25.508 -23.567 -19.953 1.00 99.45 119 GLY C O 1
ATOM 2173 N N . LYS C 1 104 ? -27.046 -23.449 -18.326 1.00 95.74 120 LYS C N 1
ATOM 2174 C CA . LYS C 1 104 ? -28.178 -23.719 -19.209 1.00 97.11 120 LYS C CA 1
ATOM 2175 C C . LYS C 1 104 ? -28.217 -22.580 -20.220 1.00 90.91 120 LYS C C 1
ATOM 2176 O O . LYS C 1 104 ? -27.572 -21.549 -20.017 1.00 82.80 120 LYS C O 1
ATOM 2182 N N . LYS C 1 105 ? -28.963 -22.790 -21.300 1.00 85.81 121 LYS C N 1
ATOM 2183 C CA . LYS C 1 105 ? -29.253 -21.733 -22.223 1.00 83.94 121 LYS C CA 1
ATOM 2184 C C . LYS C 1 105 ? -30.758 -21.735 -22.486 1.00 84.46 121 LYS C C 1
ATOM 2185 O O . LYS C 1 105 ? -31.518 -22.421 -21.780 1.00 80.41 121 LYS C O 1
ATOM 2191 N N . MET D 1 1 ? -13.892 -31.531 -9.047 1.00 63.38 17 MET D N 1
ATOM 2192 C CA . MET D 1 1 ? -14.778 -31.288 -7.891 1.00 65.10 17 MET D CA 1
ATOM 2193 C C . MET D 1 1 ? -14.603 -29.932 -7.351 1.00 63.80 17 MET D C 1
ATOM 2194 O O . MET D 1 1 ? -13.537 -29.382 -7.393 1.00 65.83 17 MET D O 1
ATOM 2199 N N . ASP D 1 2 ? -15.646 -29.427 -6.737 1.00 61.58 18 ASP D N 1
ATOM 2200 C CA . ASP D 1 2 ? -15.573 -28.103 -6.101 1.00 59.32 18 ASP D CA 1
ATOM 2201 C C . ASP D 1 2 ? -14.559 -28.026 -4.972 1.00 56.94 18 ASP D C 1
ATOM 2202 O O . ASP D 1 2 ? -14.383 -28.964 -4.235 1.00 57.22 18 ASP D O 1
ATOM 2207 N N . PHE D 1 3 ? -13.892 -26.882 -4.845 1.00 58.15 19 PHE D N 1
ATOM 2208 C CA . PHE D 1 3 ? -13.067 -26.622 -3.653 1.00 58.18 19 PHE D CA 1
ATOM 2209 C C . PHE D 1 3 ? -13.061 -25.171 -3.238 1.00 56.84 19 PHE D C 1
ATOM 2210 O O . PHE D 1 3 ? -13.575 -24.320 -3.944 1.00 57.51 19 PHE D O 1
ATOM 2218 N N . SER D 1 4 ? -12.505 -24.910 -2.066 1.00 56.26 20 SER D N 1
ATOM 2219 C CA . SER D 1 4 ? -12.368 -23.557 -1.602 1.00 57.96 20 SER D CA 1
ATOM 2220 C C . SER D 1 4 ? -11.237 -23.459 -0.599 1.00 59.27 20 SER D C 1
ATOM 2221 O O . SER D 1 4 ? -11.426 -23.782 0.536 1.00 60.01 20 SER D O 1
ATOM 2224 N N . LYS D 1 5 ? -10.077 -22.997 -1.028 1.00 61.29 21 LYS D N 1
ATOM 2225 C CA . LYS D 1 5 ? -8.932 -22.870 -0.135 1.00 66.27 21 LYS D CA 1
ATOM 2226 C C . LYS D 1 5 ? -8.601 -21.423 0.075 1.00 65.66 21 LYS D C 1
ATOM 2227 O O . LYS D 1 5 ? -8.875 -20.619 -0.784 1.00 66.17 21 LYS D O 1
ATOM 2233 N N . MET D 1 6 ? -8.011 -21.128 1.237 1.00 66.96 22 MET D N 1
ATOM 2234 C CA . MET D 1 6 ? -7.518 -19.800 1.611 1.00 67.72 22 MET D CA 1
ATOM 2235 C C . MET D 1 6 ? -6.010 -19.819 1.854 1.00 67.94 22 MET D C 1
ATOM 2236 O O . MET D 1 6 ? -5.484 -20.763 2.418 1.00 67.04 22 MET D O 1
ATOM 2241 N N . SER D 1 7 ? -5.316 -18.773 1.402 1.00 69.46 23 SER D N 1
ATOM 2242 C CA . SER D 1 7 ? -3.895 -18.574 1.712 1.00 67.17 23 SER D CA 1
ATOM 2243 C C . SER D 1 7 ? -3.833 -17.300 2.479 1.00 67.39 23 SER D C 1
ATOM 2244 O O . SER D 1 7 ? -4.426 -16.331 2.080 1.00 70.98 23 SER D O 1
ATOM 2247 N N . ILE D 1 8 ? -3.146 -17.321 3.593 1.00 70.90 24 ILE D N 1
ATOM 2248 C CA . ILE D 1 8 ? -3.002 -16.164 4.457 1.00 74.65 24 ILE D CA 1
ATOM 2249 C C . ILE D 1 8 ? -1.521 -15.915 4.772 1.00 75.86 24 ILE D C 1
ATOM 2250 O O . ILE D 1 8 ? -0.784 -16.841 5.071 1.00 73.61 24 ILE D O 1
ATOM 2255 N N . VAL D 1 9 ? -1.097 -14.660 4.698 1.00 78.05 25 VAL D N 1
ATOM 2256 C CA . VAL D 1 9 ? 0.119 -14.225 5.374 1.00 76.78 25 VAL D CA 1
ATOM 2257 C C . VAL D 1 9 ? -0.231 -13.252 6.464 1.00 74.69 25 VAL D C 1
ATOM 2258 O O . VAL D 1 9 ? -0.953 -12.266 6.241 1.00 71.86 25 VAL D O 1
ATOM 2262 N N . GLY D 1 10 ? 0.272 -13.577 7.644 1.00 75.54 26 GLY D N 1
ATOM 2263 C CA . GLY D 1 10 ? -0.088 -12.852 8.824 1.00 78.20 26 GLY D CA 1
ATOM 2264 C C . GLY D 1 10 ? 0.654 -13.341 10.035 1.00 79.74 26 GLY D C 1
ATOM 2265 O O . GLY D 1 10 ? 1.525 -14.190 9.970 1.00 75.52 26 GLY D O 1
ATOM 2266 N N . ARG D 1 11 ? 0.274 -12.796 11.169 1.00 88.83 27 ARG D N 1
ATOM 2267 C CA . ARG D 1 11 ? 0.979 -13.090 12.390 1.00 93.09 27 ARG D CA 1
ATOM 2268 C C . ARG D 1 11 ? 0.107 -13.893 13.274 1.00 88.83 27 ARG D C 1
ATOM 2269 O O . ARG D 1 11 ? -1.096 -13.653 13.366 1.00 85.82 27 ARG D O 1
ATOM 2277 N N . ILE D 1 12 ? 0.728 -14.810 13.984 1.00 86.56 28 ILE D N 1
ATOM 2278 C CA . ILE D 1 12 ? -0.012 -15.595 14.937 1.00 86.37 28 ILE D CA 1
ATOM 2279 C C . ILE D 1 12 ? -0.392 -14.768 16.132 1.00 80.03 28 ILE D C 1
ATOM 2280 O O . ILE D 1 12 ? 0.468 -14.296 16.857 1.00 80.70 28 ILE D O 1
ATOM 2285 N N . GLY D 1 13 ? -1.692 -14.613 16.316 1.00 79.75 29 GLY D N 1
ATOM 2286 C CA . GLY D 1 13 ? -2.214 -13.736 17.333 1.00 86.65 29 GLY D CA 1
ATOM 2287 C C . GLY D 1 13 ? -2.824 -14.446 18.536 1.00 88.41 29 GLY D C 1
ATOM 2288 O O . GLY D 1 13 ? -3.655 -13.866 19.220 1.00 92.07 29 GLY D O 1
ATOM 2289 N N . SER D 1 14 ? -2.444 -15.696 18.802 1.00 86.44 30 SER D N 1
ATOM 2290 C CA . SER D 1 14 ? -2.976 -16.410 19.957 1.00 84.80 30 SER D CA 1
ATOM 2291 C C . SER D 1 14 ? -2.068 -17.553 20.407 1.00 88.40 30 SER D C 1
ATOM 2292 O O . SER D 1 14 ? -1.151 -17.947 19.705 1.00 81.73 30 SER D O 1
ATOM 2295 N N . GLU D 1 15 ? -2.339 -18.059 21.613 1.00 96.43 31 GLU D N 1
ATOM 2296 C CA . GLU D 1 15 ? -1.774 -19.343 22.044 1.00 100.85 31 GLU D CA 1
ATOM 2297 C C . GLU D 1 15 ? -2.380 -20.455 21.174 1.00 96.69 31 GLU D C 1
ATOM 2298 O O . GLU D 1 15 ? -3.390 -20.252 20.502 1.00 94.89 31 GLU D O 1
ATOM 2304 N N . PHE D 1 16 ? -1.765 -21.622 21.215 1.00 93.09 32 PHE D N 1
ATOM 2305 C CA . PHE D 1 16 ? -2.316 -22.804 20.568 1.00 92.98 32 PHE D CA 1
ATOM 2306 C C . PHE D 1 16 ? -3.196 -23.597 21.528 1.00 97.29 32 PHE D C 1
ATOM 2307 O O . PHE D 1 16 ? -2.683 -24.360 22.337 1.00 102.65 32 PHE D O 1
ATOM 2315 N N . THR D 1 17 ? -4.508 -23.395 21.509 1.00 98.95 33 THR D N 1
ATOM 2316 C CA . THR D 1 17 ? -5.370 -24.134 22.437 1.00 100.81 33 THR D CA 1
ATOM 2317 C C . THR D 1 17 ? -5.831 -25.445 21.815 1.00 102.41 33 THR D C 1
ATOM 2318 O O . THR D 1 17 ? -6.167 -25.504 20.642 1.00 101.48 33 THR D O 1
ATOM 2322 N N . GLU D 1 18 ? -5.895 -26.484 22.638 1.00 104.29 34 GLU D N 1
ATOM 2323 C CA . GLU D 1 18 ? -6.037 -27.860 22.175 1.00 103.64 34 GLU D CA 1
ATOM 2324 C C . GLU D 1 18 ? -7.320 -28.493 22.659 1.00 99.58 34 GLU D C 1
ATOM 2325 O O . GLU D 1 18 ? -7.773 -28.236 23.761 1.00 92.38 34 GLU D O 1
ATOM 2331 N N . HIS D 1 19 ? -7.931 -29.283 21.789 1.00 102.89 35 HIS D N 1
ATOM 2332 C CA . HIS D 1 19 ? -9.304 -29.744 22.000 1.00 107.62 35 HIS D CA 1
ATOM 2333 C C . HIS D 1 19 ? -9.428 -31.204 21.566 1.00 108.31 35 HIS D C 1
ATOM 2334 O O . HIS D 1 19 ? -8.466 -31.741 21.013 1.00 106.96 35 HIS D O 1
ATOM 2341 N N . THR D 1 20 ? -10.624 -31.801 21.726 1.00 104.48 36 THR D N 1
ATOM 2342 C CA . THR D 1 20 ? -10.858 -33.240 21.436 1.00 98.03 36 THR D CA 1
ATOM 2343 C C . THR D 1 20 ? -12.128 -33.481 20.546 1.00 89.94 36 THR D C 1
ATOM 2344 O O . THR D 1 20 ? -12.335 -34.558 19.949 1.00 81.39 36 THR D O 1
ATOM 2348 N N . ASN D 1 25 ? -7.815 -38.610 18.116 1.00 109.79 41 ASN D N 1
ATOM 2349 C CA . ASN D 1 25 ? -8.182 -37.384 17.397 1.00 114.58 41 ASN D CA 1
ATOM 2350 C C . ASN D 1 25 ? -8.362 -36.129 18.321 1.00 117.23 41 ASN D C 1
ATOM 2351 O O . ASN D 1 25 ? -9.427 -35.882 18.931 1.00 127.56 41 ASN D O 1
ATOM 2356 N N . ARG D 1 26 ? -7.250 -35.389 18.437 1.00 110.29 42 ARG D N 1
ATOM 2357 C CA . ARG D 1 26 ? -7.183 -33.991 18.910 1.00 105.15 42 ARG D CA 1
ATOM 2358 C C . ARG D 1 26 ? -7.162 -32.986 17.731 1.00 108.11 42 ARG D C 1
ATOM 2359 O O . ARG D 1 26 ? -6.851 -33.322 16.537 1.00 109.49 42 ARG D O 1
ATOM 2367 N N . TYR D 1 27 ? -7.551 -31.753 18.057 1.00 105.80 43 TYR D N 1
ATOM 2368 C CA . TYR D 1 27 ? -7.226 -30.637 17.195 1.00 102.84 43 TYR D CA 1
ATOM 2369 C C . TYR D 1 27 ? -6.754 -29.441 17.935 1.00 96.68 43 TYR D C 1
ATOM 2370 O O . TYR D 1 27 ? -7.128 -29.207 19.074 1.00 88.93 43 TYR D O 1
ATOM 2379 N N . LEU D 1 28 ? -5.990 -28.651 17.186 1.00 98.46 44 LEU D N 1
ATOM 2380 C CA . LEU D 1 28 ? -5.402 -27.413 17.643 1.00 97.00 44 LEU D CA 1
ATOM 2381 C C . LEU D 1 28 ? -6.095 -26.197 17.028 1.00 88.78 44 LEU D C 1
ATOM 2382 O O . LEU D 1 28 ? -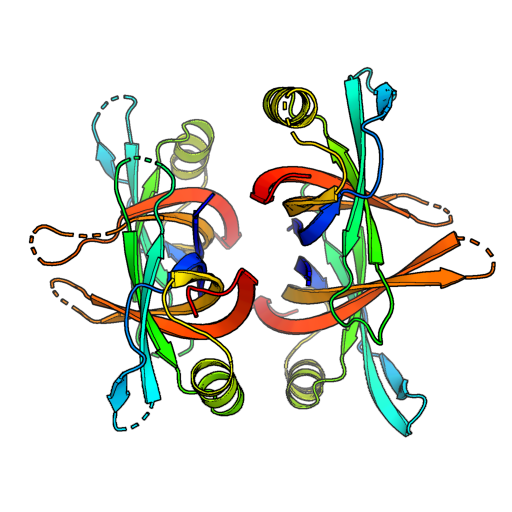6.559 -26.225 15.899 1.00 89.72 44 LEU D O 1
ATOM 2387 N N . LYS D 1 29 ? -6.237 -25.158 17.816 1.00 83.39 45 LYS D N 1
ATOM 2388 C CA . LYS D 1 29 ? -6.918 -23.994 17.369 1.00 85.64 45 LYS D CA 1
ATOM 2389 C C . LYS D 1 29 ? -6.056 -22.766 17.658 1.00 86.49 45 LYS D C 1
ATOM 2390 O O . LYS D 1 29 ? -5.322 -22.744 18.641 1.00 86.37 45 LYS D O 1
ATOM 2396 N N . TYR D 1 30 ? -6.025 -21.815 16.709 1.00 84.89 46 TYR D N 1
ATOM 2397 C CA . TYR D 1 30 ? -5.298 -20.550 16.868 1.00 80.05 46 TYR D CA 1
ATOM 2398 C C . TYR D 1 30 ? -5.842 -19.565 15.868 1.00 77.68 46 TYR D C 1
ATOM 2399 O O . TYR D 1 30 ? -6.504 -19.933 14.912 1.00 76.34 46 TYR D O 1
ATOM 2408 N N . SER D 1 31 ? -5.534 -18.305 16.085 1.00 77.83 47 SER D N 1
ATOM 2409 C CA . SER D 1 31 ? -5.955 -17.258 15.180 1.00 80.25 47 SER D CA 1
ATOM 2410 C C . SER D 1 31 ? -4.718 -16.548 14.557 1.00 84.22 47 SER D C 1
ATOM 2411 O O . SER D 1 31 ? -3.662 -16.419 15.210 1.00 78.21 47 SER D O 1
ATOM 2414 N N . ILE D 1 32 ? -4.880 -16.086 13.301 1.00 85.60 48 ILE D N 1
ATOM 2415 C CA . ILE D 1 32 ? -3.890 -15.285 12.560 1.00 85.63 48 ILE D CA 1
ATOM 2416 C C . ILE D 1 32 ? -4.450 -13.866 12.385 1.00 87.90 48 ILE D C 1
ATOM 2417 O O . ILE D 1 32 ? -5.575 -13.699 11.930 1.00 87.84 48 ILE D O 1
ATOM 2422 N N . ALA D 1 33 ? -3.673 -12.851 12.760 1.00 89.77 49 ALA D N 1
ATOM 2423 C CA . ALA D 1 33 ? -4.038 -11.461 12.465 1.00 88.07 49 ALA D CA 1
ATOM 2424 C C . ALA D 1 33 ? -3.329 -11.082 11.204 1.00 82.27 49 ALA D C 1
ATOM 2425 O O . ALA D 1 33 ? -2.107 -11.191 11.152 1.00 81.74 49 ALA D O 1
ATOM 2427 N N . SER D 1 34 ? -4.090 -10.702 10.191 1.00 76.42 50 SER D N 1
ATOM 2428 C CA . SER D 1 34 ? -3.534 -10.364 8.872 1.00 78.43 50 SER D CA 1
ATOM 2429 C C . SER D 1 34 ? -3.974 -8.974 8.570 1.00 74.34 50 SER D C 1
ATOM 2430 O O . SER D 1 34 ? -5.173 -8.728 8.482 1.00 69.95 50 SER D O 1
ATOM 2433 N N . GLN D 1 35 ? -2.995 -8.115 8.329 1.00 72.34 51 GLN D N 1
ATOM 2434 C CA . GLN D 1 35 ? -3.243 -6.741 8.059 1.00 74.55 51 GLN D CA 1
ATOM 2435 C C . GLN D 1 35 ? -2.540 -6.297 6.771 1.00 72.59 51 GLN D C 1
ATOM 2436 O O . GLN D 1 35 ? -1.392 -5.898 6.809 1.00 75.89 51 GLN D O 1
ATOM 2442 N N . PRO D 1 36 ? -3.264 -6.281 5.651 1.00 72.87 52 PRO D N 1
ATOM 2443 C CA . PRO D 1 36 ? -2.747 -5.796 4.383 1.00 71.67 52 PRO D CA 1
ATOM 2444 C C . PRO D 1 36 ? -2.238 -4.369 4.344 1.00 71.75 52 PRO D C 1
ATOM 2445 O O . PRO D 1 36 ? -1.289 -4.154 3.620 1.00 70.48 52 PRO D O 1
ATOM 2449 N N . ARG D 1 37 ? -2.781 -3.437 5.147 1.00 73.99 53 ARG D N 1
ATOM 2450 C CA . ARG D 1 37 ? -2.223 -2.046 5.269 1.00 74.37 53 ARG D CA 1
ATOM 2451 C C . ARG D 1 37 ? -1.734 -1.653 6.701 1.00 71.65 53 ARG D C 1
ATOM 2452 O O . ARG D 1 37 ? -1.411 -0.473 7.017 1.00 71.94 53 ARG D O 1
ATOM 2460 N N . GLN D 1 41 ? -6.921 -1.716 8.791 1.00 75.17 57 GLN D N 1
ATOM 2461 C CA . GLN D 1 41 ? -7.913 -2.790 8.908 1.00 81.72 57 GLN D CA 1
ATOM 2462 C C . GLN D 1 41 ? -7.206 -4.148 9.057 1.00 80.74 57 GLN D C 1
ATOM 2463 O O . GLN D 1 41 ? -6.444 -4.541 8.163 1.00 77.86 57 GLN D O 1
ATOM 2469 N N . THR D 1 42 ? -7.497 -4.889 10.141 1.00 77.44 58 THR D N 1
ATOM 2470 C CA . THR D 1 42 ? -6.793 -6.131 10.460 1.00 78.24 58 THR D CA 1
ATOM 2471 C C . THR D 1 42 ? -7.802 -7.306 10.539 1.00 76.84 58 THR D C 1
ATOM 2472 O O . THR D 1 42 ? -8.732 -7.286 11.329 1.00 84.48 58 THR D O 1
ATOM 2476 N N . ASN D 1 43 ? -7.596 -8.311 9.701 1.00 70.89 59 ASN D N 1
ATOM 2477 C CA . ASN D 1 43 ? -8.475 -9.448 9.568 1.00 69.89 59 ASN D CA 1
ATOM 2478 C C . ASN D 1 43 ? -8.010 -10.592 10.468 1.00 71.78 59 ASN D C 1
ATOM 2479 O O . ASN D 1 43 ? -6.872 -11.057 10.368 1.00 71.04 59 ASN D O 1
ATOM 2484 N N . TRP D 1 44 ? -8.898 -11.049 11.343 1.00 73.04 60 TRP D N 1
ATOM 2485 C CA . TRP D 1 44 ? -8.620 -12.178 12.227 1.00 73.01 60 TRP D CA 1
ATOM 2486 C C . TRP D 1 44 ? -9.248 -13.407 11.635 1.00 73.00 60 TRP D C 1
ATOM 2487 O O . TRP D 1 44 ? -10.379 -13.351 11.212 1.00 77.16 60 TRP D O 1
ATOM 2498 N N . TYR D 1 45 ? -8.495 -14.506 11.550 1.00 70.61 61 TYR D N 1
ATOM 2499 C CA . TYR D 1 45 ? -8.962 -15.766 10.960 1.00 68.56 61 TYR D CA 1
ATOM 2500 C C . TYR D 1 45 ? -8.630 -16.877 11.963 1.00 71.78 61 TYR D C 1
ATOM 2501 O O . TYR D 1 45 ? -7.462 -16.972 12.416 1.00 71.90 61 TYR D O 1
ATOM 2510 N N . ASN D 1 46 ? -9.610 -17.732 12.262 1.00 70.78 62 ASN D N 1
ATOM 2511 C CA . ASN D 1 46 ? -9.384 -18.844 13.158 1.00 70.81 62 ASN D CA 1
ATOM 2512 C C . ASN D 1 46 ? -9.109 -20.087 12.372 1.00 72.15 62 ASN D C 1
ATOM 2513 O O . ASN D 1 46 ? -9.902 -20.487 11.501 1.00 72.87 62 ASN D O 1
ATOM 2518 N N . ILE D 1 47 ? -7.975 -20.690 12.701 1.00 75.97 63 ILE D N 1
ATOM 2519 C CA . ILE D 1 47 ? -7.437 -21.854 12.027 1.00 77.38 63 ILE D CA 1
ATOM 2520 C C . ILE D 1 47 ? -7.691 -23.066 12.896 1.00 79.09 63 ILE D C 1
ATOM 2521 O O . ILE D 1 47 ? -7.515 -23.015 14.116 1.00 78.94 63 ILE D O 1
ATOM 2526 N N . THR D 1 48 ? -8.055 -24.160 12.255 1.00 78.71 64 THR D N 1
ATOM 2527 C CA . THR D 1 48 ? -8.226 -25.434 12.936 1.00 79.73 64 THR D CA 1
ATOM 2528 C C . THR D 1 48 ? -7.156 -26.360 12.372 1.00 75.37 64 THR D C 1
ATOM 2529 O O . THR D 1 48 ? -6.898 -26.327 11.179 1.00 66.32 64 THR D O 1
ATOM 2533 N N . VAL D 1 49 ? -6.531 -27.151 13.232 1.00 73.41 65 VAL D N 1
ATOM 2534 C CA . VAL D 1 49 ? -5.494 -28.070 12.775 1.00 76.67 65 VAL D CA 1
ATOM 2535 C C . VAL D 1 49 ? -5.734 -29.520 13.266 1.00 79.64 65 VAL D C 1
ATOM 2536 O O . VAL D 1 49 ? -5.734 -29.796 14.482 1.00 75.29 65 VAL D O 1
ATOM 2540 N N . PHE D 1 50 ? -5.910 -30.427 12.306 1.00 80.90 66 PHE D N 1
ATOM 2541 C CA . PHE D 1 50 ? -5.950 -31.845 12.603 1.00 81.58 66 PHE D CA 1
ATOM 2542 C C . PHE D 1 50 ? -4.656 -32.546 12.237 1.00 83.48 66 PHE D C 1
ATOM 2543 O O . PHE D 1 50 ? -4.203 -33.371 13.002 1.00 85.75 66 PHE D O 1
ATOM 2551 N N . ASN D 1 51 ? -4.025 -32.191 11.114 1.00 86.79 67 ASN D N 1
ATOM 2552 C CA . ASN D 1 51 ? -2.805 -32.882 10.690 1.00 87.03 67 ASN D CA 1
ATOM 2553 C C . ASN D 1 51 ? -1.787 -32.878 11.845 1.00 93.11 67 ASN D C 1
ATOM 2554 O O . ASN D 1 51 ? -1.180 -31.835 12.158 1.00 98.09 67 ASN D O 1
ATOM 2559 N N . GLU D 1 52 ? -1.578 -34.057 12.431 1.00 96.16 68 GLU D N 1
ATOM 2560 C CA . GLU D 1 52 ? -0.794 -34.178 13.644 1.00 100.65 68 GLU D CA 1
ATOM 2561 C C . GLU D 1 52 ? 0.675 -33.745 13.490 1.00 104.55 68 GLU D C 1
ATOM 2562 O O . GLU D 1 52 ? 1.188 -33.037 14.358 1.00 104.19 68 GLU D O 1
ATOM 2568 N N . PRO D 1 53 ? 1.352 -34.136 12.382 1.00 104.93 69 PRO D N 1
ATOM 2569 C CA . PRO D 1 53 ? 2.693 -33.551 12.158 1.00 102.28 69 PRO D CA 1
ATOM 2570 C C . PRO D 1 53 ? 2.741 -32.016 12.254 1.00 103.40 69 PRO D C 1
ATOM 2571 O O . PRO D 1 53 ? 3.651 -31.461 12.878 1.00 110.42 69 PRO D O 1
ATOM 2575 N N . GLN D 1 54 ? 1.757 -31.337 11.666 1.00 100.28 70 GLN D N 1
ATOM 2576 C CA . GLN D 1 54 ? 1.675 -29.868 11.759 1.00 96.51 70 GLN D CA 1
ATOM 2577 C C . GLN D 1 54 ? 1.317 -29.416 13.163 1.00 93.59 70 GLN D C 1
ATOM 2578 O O . GLN D 1 54 ? 1.842 -28.408 13.635 1.00 97.82 70 GLN D O 1
ATOM 2584 N N . ILE D 1 55 ? 0.439 -30.159 13.828 1.00 89.26 71 ILE D N 1
ATOM 2585 C CA . ILE D 1 55 ? 0.091 -29.856 15.200 1.00 88.69 71 ILE D CA 1
ATOM 2586 C C . ILE D 1 55 ? 1.368 -29.824 16.046 1.00 90.83 71 ILE D C 1
ATOM 2587 O O . ILE D 1 55 ? 1.574 -28.890 16.835 1.00 93.25 71 ILE D O 1
ATOM 2592 N N . ASN D 1 56 ? 2.235 -30.805 15.840 1.00 90.72 72 ASN D N 1
ATOM 2593 C CA . ASN D 1 56 ? 3.496 -30.877 16.579 1.00 93.32 72 ASN D CA 1
ATOM 2594 C C . ASN D 1 56 ? 4.421 -29.768 16.180 1.00 94.64 72 ASN D C 1
ATOM 2595 O O . ASN D 1 56 ? 4.960 -29.091 17.042 1.00 94.34 72 ASN D O 1
ATOM 2600 N N . PHE D 1 57 ? 4.598 -29.595 14.873 1.00 96.69 73 PHE D N 1
ATOM 2601 C CA . PHE D 1 57 ? 5.427 -28.513 14.361 1.00 101.20 73 PHE D CA 1
ATOM 2602 C C . PHE D 1 57 ? 5.078 -27.167 14.995 1.00 102.18 73 PHE D C 1
ATOM 2603 O O . PHE D 1 57 ? 5.973 -26.369 15.300 1.00 102.22 73 PHE D O 1
ATOM 2611 N N . LEU D 1 58 ? 3.782 -26.925 15.188 1.00 103.63 74 LEU D N 1
ATOM 2612 C CA . LEU D 1 58 ? 3.310 -25.671 15.768 1.00 104.27 74 LEU D CA 1
ATOM 2613 C C . LEU D 1 58 ? 3.683 -25.587 17.243 1.00 100.99 74 LEU D C 1
ATOM 2614 O O . LEU D 1 58 ? 4.270 -24.595 17.674 1.00 94.80 74 LEU D O 1
ATOM 2619 N N . THR D 1 59 ? 3.339 -26.626 18.002 1.00 101.86 75 THR D N 1
ATOM 2620 C CA . THR D 1 59 ? 3.573 -26.635 19.460 1.00 102.79 75 THR D CA 1
ATOM 2621 C C . THR D 1 59 ? 5.046 -26.653 19.792 1.00 103.22 75 THR D C 1
ATOM 2622 O O . THR D 1 59 ? 5.480 -25.935 20.675 1.00 102.30 75 THR D O 1
ATOM 2626 N N . GLU D 1 60 ? 5.818 -27.415 19.025 1.00 107.12 76 GLU D N 1
ATOM 2627 C CA . GLU D 1 60 ? 7.268 -27.525 19.249 1.00 112.34 76 GLU D CA 1
ATOM 2628 C C . GLU D 1 60 ? 8.106 -26.288 18.835 1.00 110.76 76 GLU D C 1
ATOM 2629 O O . GLU D 1 60 ? 8.996 -25.848 19.574 1.00 106.47 76 GLU D O 1
ATOM 2635 N N . TYR D 1 61 ? 7.811 -25.700 17.683 1.00 113.54 77 TYR D N 1
ATOM 2636 C CA . TYR D 1 61 ? 8.711 -24.686 17.135 1.00 113.76 77 TYR D CA 1
ATOM 2637 C C . TYR D 1 61 ? 8.189 -23.281 17.152 1.00 114.97 77 TYR D C 1
ATOM 2638 O O . TYR D 1 61 ? 8.960 -22.364 17.386 1.00 122.23 77 TYR D O 1
ATOM 2647 N N . VAL D 1 62 ? 6.895 -23.109 16.921 1.00 110.21 78 VAL D N 1
ATOM 2648 C CA . VAL D 1 62 ? 6.348 -21.830 16.532 1.00 104.21 78 VAL D CA 1
ATOM 2649 C C . VAL D 1 62 ? 5.893 -21.042 17.757 1.00 100.33 78 VAL D C 1
ATOM 2650 O O . VAL D 1 62 ? 5.088 -21.514 18.526 1.00 93.46 78 VAL D O 1
ATOM 2654 N N . ARG D 1 63 ? 6.346 -19.804 17.875 1.00 96.26 79 ARG D N 1
ATOM 2655 C CA . ARG D 1 63 ? 5.982 -18.946 19.003 1.00 95.06 79 ARG D CA 1
ATOM 2656 C C . ARG D 1 63 ? 4.944 -17.910 18.551 1.00 96.52 79 ARG D C 1
ATOM 2657 O O . ARG D 1 63 ? 4.878 -17.558 17.351 1.00 91.14 79 ARG D O 1
ATOM 2665 N N . LYS D 1 64 ? 4.171 -17.390 19.514 1.00 92.89 80 LYS D N 1
ATOM 2666 C CA . LYS D 1 64 ? 3.208 -16.308 19.246 1.00 91.48 80 LYS D CA 1
ATOM 2667 C C . LYS D 1 64 ? 3.898 -15.088 18.590 1.00 91.64 80 LYS D C 1
ATOM 2668 O O . LYS D 1 64 ? 5.099 -14.877 18.762 1.00 96.36 80 LYS D O 1
ATOM 2674 N N . GLY D 1 65 ? 3.175 -14.387 17.720 1.00 92.97 81 GLY D N 1
ATOM 2675 C CA . GLY D 1 65 ? 3.738 -13.286 16.924 1.00 92.71 81 GLY D CA 1
ATOM 2676 C C . GLY D 1 65 ? 4.512 -13.677 15.659 1.00 94.48 81 GLY D C 1
ATOM 2677 O O . GLY D 1 65 ? 4.955 -12.810 14.892 1.00 95.66 81 GLY D O 1
ATOM 2678 N N . ALA D 1 66 ? 4.650 -14.976 15.407 1.00 92.93 82 ALA D N 1
ATOM 2679 C CA . ALA D 1 66 ? 5.290 -15.449 14.187 1.00 92.16 82 ALA D CA 1
ATOM 2680 C C . ALA D 1 66 ? 4.562 -15.018 12.913 1.00 89.70 82 ALA D C 1
ATOM 2681 O O . ALA D 1 66 ? 3.349 -15.219 12.764 1.00 86.90 82 ALA D O 1
ATOM 2683 N N . LEU D 1 67 ? 5.318 -14.422 11.998 1.00 89.55 83 LEU D N 1
ATOM 2684 C CA . LEU D 1 67 ? 4.875 -14.270 10.613 1.00 86.42 83 LEU D CA 1
ATOM 2685 C C . LEU D 1 67 ? 4.863 -15.634 9.932 1.00 80.10 83 LEU D C 1
ATOM 2686 O O . LEU D 1 67 ? 5.902 -16.298 9.873 1.00 71.92 83 LEU D O 1
ATOM 2691 N N . VAL D 1 68 ? 3.682 -16.019 9.428 1.00 74.69 84 VAL D N 1
ATOM 2692 C CA . VAL D 1 68 ? 3.456 -17.319 8.793 1.00 74.01 84 VAL D CA 1
ATOM 2693 C C . VAL D 1 68 ? 2.798 -17.166 7.442 1.00 71.19 84 VAL D C 1
ATOM 2694 O O . VAL D 1 68 ? 2.121 -16.183 7.187 1.00 69.14 84 VAL D O 1
ATOM 2698 N N . TYR D 1 69 ? 2.958 -18.177 6.614 1.00 69.53 85 TYR D N 1
ATOM 2699 C CA . TYR D 1 69 ? 2.145 -18.296 5.423 1.00 74.09 85 TYR D CA 1
ATOM 2700 C C . TYR D 1 69 ? 1.378 -19.599 5.595 1.00 71.81 85 TYR D C 1
ATOM 2701 O O . TYR D 1 69 ? 1.969 -20.665 5.607 1.00 76.24 85 TYR D O 1
ATOM 2710 N N . VAL D 1 70 ? 0.056 -19.520 5.696 1.00 70.91 86 VAL D N 1
ATOM 2711 C CA . VAL D 1 70 ? -0.811 -20.696 5.918 1.00 70.52 86 VAL D CA 1
ATOM 2712 C C . VAL D 1 70 ? -1.688 -20.924 4.696 1.00 68.58 86 VAL D C 1
ATOM 2713 O O . VAL D 1 70 ? -2.188 -19.968 4.116 1.00 68.66 86 VAL D O 1
ATOM 2717 N N . GLU D 1 71 ? -1.889 -22.177 4.342 1.00 66.36 87 GLU D N 1
ATOM 2718 C CA . GLU D 1 71 ? -2.911 -22.537 3.436 1.00 69.28 87 GLU D CA 1
ATOM 2719 C C . GLU D 1 71 ? -3.928 -23.333 4.216 1.00 68.26 87 GLU D C 1
ATOM 2720 O O . GLU D 1 71 ? -3.551 -24.257 4.886 1.00 70.31 87 GLU D O 1
ATOM 2726 N N . ALA D 1 72 ? -5.220 -23.060 4.030 1.00 65.63 88 ALA D N 1
ATOM 2727 C CA . ALA D 1 72 ? -6.247 -23.765 4.749 1.00 63.73 88 ALA D CA 1
ATOM 2728 C C . ALA D 1 72 ? -7.436 -24.058 3.884 1.00 63.83 88 ALA D C 1
ATOM 2729 O O . ALA D 1 72 ? -7.833 -23.287 3.016 1.00 61.20 88 ALA D O 1
ATOM 2731 N N . ASP D 1 73 ? -7.999 -25.222 4.082 1.00 66.11 89 ASP D N 1
ATOM 2732 C CA . ASP D 1 73 ? -9.210 -25.532 3.407 1.00 69.85 89 ASP D CA 1
ATOM 2733 C C . ASP D 1 73 ? -10.364 -24.772 4.088 1.00 70.95 89 ASP D C 1
ATOM 2734 O O . ASP D 1 73 ? -10.476 -24.751 5.327 1.00 74.73 89 ASP D O 1
ATOM 2739 N N . ALA D 1 74 ? -11.218 -24.139 3.267 1.00 69.42 90 ALA D N 1
ATOM 2740 C CA . ALA D 1 74 ? -12.309 -23.315 3.780 1.00 69.03 90 ALA D CA 1
ATOM 2741 C C . ALA D 1 74 ? -13.645 -23.938 3.591 1.00 66.31 90 ALA D C 1
ATOM 2742 O O . ALA D 1 74 ? -13.917 -24.523 2.534 1.00 64.88 90 ALA D O 1
ATOM 2744 N N . ALA D 1 75 ? -14.496 -23.807 4.602 1.00 65.43 91 ALA D N 1
ATOM 2745 C CA . ALA D 1 75 ? -15.933 -24.133 4.439 1.00 67.52 91 ALA D CA 1
ATOM 2746 C C . ALA D 1 75 ? -16.794 -23.101 5.126 1.00 66.65 91 ALA D C 1
ATOM 2747 O O . ALA D 1 75 ? -16.316 -22.478 6.062 1.00 65.96 91 ALA D O 1
ATOM 2749 N N . ASN D 1 76 ? -18.066 -23.056 4.742 1.00 65.98 92 ASN D N 1
ATOM 2750 C CA . ASN D 1 76 ? -19.083 -22.269 5.363 1.00 66.48 92 ASN D CA 1
ATOM 2751 C C . ASN D 1 76 ? -20.182 -23.253 5.906 1.00 66.71 92 ASN D C 1
ATOM 2752 O O . ASN D 1 76 ? -21.381 -22.937 6.170 1.00 67.53 92 ASN D O 1
ATOM 2757 N N . VAL D 1 78 ? -23.609 -22.210 7.788 1.00 100.22 94 VAL D N 1
ATOM 2758 C CA . VAL D 1 78 ? -25.050 -21.707 7.902 1.00 104.81 94 VAL D CA 1
ATOM 2759 C C . VAL D 1 78 ? -25.730 -22.184 9.220 1.00 101.38 94 VAL D C 1
ATOM 2760 O O . VAL D 1 78 ? -25.568 -23.328 9.570 1.00 102.23 94 VAL D O 1
ATOM 2764 N N . PHE D 1 79 ? -26.440 -21.327 9.957 1.00 107.11 95 PHE D N 1
ATOM 2765 C CA . PHE D 1 79 ? -27.097 -21.734 11.255 1.00 117.21 95 PHE D CA 1
ATOM 2766 C C . PHE D 1 79 ? -28.184 -20.812 11.844 1.00 121.63 95 PHE D C 1
ATOM 2767 O O . PHE D 1 79 ? -28.015 -19.598 11.950 1.00 127.37 95 PHE D O 1
ATOM 2775 N N . GLY D 1 87 ? -27.164 -16.747 11.013 1.00 94.25 103 GLY D N 1
ATOM 2776 C CA . GLY D 1 87 ? -25.678 -16.692 10.933 1.00 94.78 103 GLY D CA 1
ATOM 2777 C C . GLY D 1 87 ? -24.988 -17.613 9.912 1.00 92.33 103 GLY D C 1
ATOM 2778 O O . GLY D 1 87 ? -25.551 -18.624 9.502 1.00 97.80 103 GLY D O 1
ATOM 2779 N N . THR D 1 88 ? -23.773 -17.253 9.479 1.00 90.36 104 THR D N 1
ATOM 2780 C CA . THR D 1 88 ? -22.886 -18.143 8.661 1.00 83.40 104 THR D CA 1
ATOM 2781 C C . THR D 1 88 ? -21.484 -18.189 9.234 1.00 84.77 104 THR D C 1
ATOM 2782 O O . THR D 1 88 ? -20.914 -17.145 9.561 1.00 88.09 104 THR D O 1
ATOM 2786 N N . THR D 1 89 ? -20.912 -19.395 9.333 1.00 85.71 105 THR D N 1
ATOM 2787 C CA . THR D 1 89 ? -19.615 -19.584 10.013 1.00 80.71 105 THR D CA 1
ATOM 2788 C C . THR D 1 89 ? -18.527 -20.164 9.133 1.00 73.87 105 THR D C 1
ATOM 2789 O O . THR D 1 89 ? -18.791 -21.124 8.435 1.00 66.03 105 THR D O 1
ATOM 2793 N N . LEU D 1 90 ? -17.324 -19.589 9.226 1.00 69.07 106 LEU D N 1
ATOM 2794 C CA . LEU D 1 90 ? -16.215 -19.957 8.389 1.00 67.48 106 LEU D CA 1
ATOM 2795 C C . LEU D 1 90 ? -15.272 -20.873 9.088 1.00 67.71 106 LEU D C 1
ATOM 2796 O O . LEU D 1 90 ? -14.657 -20.497 10.057 1.00 67.50 106 LEU D O 1
ATOM 2801 N N . SER D 1 91 ? -15.097 -22.061 8.524 1.00 69.66 107 SER D N 1
ATOM 2802 C CA . SER D 1 91 ? -14.135 -23.033 9.044 1.00 72.34 107 SER D CA 1
ATOM 2803 C C . SER D 1 91 ? -12.942 -23.063 8.149 1.00 70.71 107 SER D C 1
ATOM 2804 O O . SER D 1 91 ? -13.105 -23.096 6.931 1.00 65.97 107 SER D O 1
ATOM 2807 N N . LEU D 1 92 ? -11.769 -23.038 8.775 1.00 67.66 108 LEU D N 1
ATOM 2808 C CA . LEU D 1 92 ? -10.525 -22.985 8.059 1.00 67.52 108 LEU D CA 1
ATOM 2809 C C . LEU D 1 92 ? -9.659 -24.023 8.666 1.00 66.26 108 LEU D C 1
ATOM 2810 O O . LEU D 1 92 ? -9.076 -23.821 9.753 1.00 62.39 108 LEU D O 1
ATOM 2815 N N . VAL D 1 93 ? -9.496 -25.093 7.917 1.00 68.27 109 VAL D N 1
ATOM 2816 C CA . VAL D 1 93 ? -8.708 -26.188 8.391 1.00 71.12 109 VAL D CA 1
ATOM 2817 C C . VAL D 1 93 ? -7.344 -26.178 7.696 1.00 70.67 109 VAL D C 1
ATOM 2818 O O . VAL D 1 93 ? -7.278 -26.208 6.477 1.00 70.97 109 VAL D O 1
ATOM 2822 N N . GLN D 1 94 ? -6.281 -26.148 8.487 1.00 69.43 110 GLN D N 1
ATOM 2823 C CA . GLN D 1 94 ? -4.937 -25.942 7.974 1.00 69.06 110 GLN D CA 1
ATOM 2824 C C . GLN D 1 94 ? -4.456 -27.107 7.112 1.00 70.19 110 GLN D C 1
ATOM 2825 O O . GLN D 1 94 ? -4.669 -28.237 7.449 1.00 70.96 110 GLN D O 1
ATOM 2831 N N . LYS D 1 95 ? -3.838 -26.814 5.985 1.00 73.24 111 LYS D N 1
ATOM 2832 C CA . LYS D 1 95 ? -3.195 -27.808 5.108 1.00 75.72 111 LYS D CA 1
ATOM 2833 C C . LYS D 1 95 ? -1.721 -27.745 5.139 1.00 72.66 111 LYS D C 1
ATOM 2834 O O . LYS D 1 95 ? -1.065 -28.687 4.761 1.00 70.04 111 LYS D O 1
ATOM 2840 N N . ASP D 1 96 ? -1.196 -26.579 5.422 1.00 72.69 112 ASP D N 1
ATOM 2841 C CA . ASP D 1 96 ? 0.196 -26.400 5.255 1.00 75.81 112 ASP D CA 1
ATOM 2842 C C . ASP D 1 96 ? 0.574 -25.163 5.987 1.00 77.89 112 ASP D C 1
ATOM 2843 O O . ASP D 1 96 ? -0.233 -24.289 6.122 1.00 75.03 112 ASP D O 1
ATOM 2848 N N . ILE D 1 97 ? 1.798 -25.104 6.488 1.00 83.14 113 ILE D N 1
ATOM 2849 C CA . ILE D 1 97 ? 2.294 -23.877 7.094 1.00 85.54 113 ILE D CA 1
ATOM 2850 C C . ILE D 1 97 ? 3.761 -23.664 6.752 1.00 89.27 113 ILE D C 1
ATOM 2851 O O . ILE D 1 97 ? 4.515 -24.612 6.695 1.00 96.09 113 ILE D O 1
ATOM 2856 N N . ASN D 1 98 ? 4.112 -22.415 6.468 1.00 92.64 114 ASN D N 1
ATOM 2857 C CA . ASN D 1 98 ? 5.471 -21.932 6.260 1.00 93.42 114 ASN D CA 1
ATOM 2858 C C . ASN D 1 98 ? 5.760 -20.949 7.401 1.00 90.48 114 ASN D C 1
ATOM 2859 O O . ASN D 1 98 ? 5.024 -19.985 7.634 1.00 91.42 114 ASN D O 1
ATOM 2864 N N . LEU D 1 99 ? 6.800 -21.209 8.164 1.00 88.16 115 LEU D N 1
ATOM 2865 C CA . LEU D 1 99 ? 7.235 -20.240 9.127 1.00 90.02 115 LEU D CA 1
ATOM 2866 C C . LEU D 1 99 ? 8.118 -19.291 8.362 1.00 86.89 115 LEU D C 1
ATOM 2867 O O . LEU D 1 99 ? 9.121 -19.707 7.840 1.00 89.47 115 LEU D O 1
ATOM 2872 N N . LEU D 1 100 ? 7.747 -18.025 8.317 1.00 86.94 116 LEU D N 1
ATOM 2873 C CA . LEU D 1 100 ? 8.546 -16.999 7.666 1.00 90.31 116 LEU D CA 1
ATOM 2874 C C . LEU D 1 100 ? 9.497 -16.309 8.648 1.00 95.05 116 LEU D C 1
ATOM 2875 O O . LEU D 1 100 ? 10.635 -16.055 8.293 1.00 100.27 116 LEU D O 1
ATOM 2880 N N . LYS D 1 101 ? 8.998 -15.950 9.830 1.00 96.67 117 LYS D N 1
ATOM 2881 C CA . LYS D 1 101 ? 9.787 -15.345 10.887 1.00 101.13 117 LYS D CA 1
ATOM 2882 C C . LYS D 1 101 ? 9.101 -15.654 12.209 1.00 101.48 117 LYS D C 1
ATOM 2883 O O . LYS D 1 101 ? 7.917 -15.392 12.317 1.00 105.07 117 LYS D O 1
ATOM 2889 N N . ASN D 1 102 ? 9.854 -16.143 13.202 1.00 97.22 118 ASN D N 1
ATOM 2890 C CA . ASN D 1 102 ? 9.322 -16.487 14.517 1.00 93.38 118 ASN D CA 1
ATOM 2891 C C . ASN D 1 102 ? 9.446 -15.259 15.461 1.00 85.28 118 ASN D C 1
ATOM 2892 O O . ASN D 1 102 ? 8.508 -14.858 16.161 1.00 78.33 118 ASN D O 1
#

Radius of gyration: 20.82 Å; Cα contacts (8 Å, |Δi|>4): 973; chains: 4; bounding box: 50×49×55 Å

Secondary structure (DSSP, 8-state):
-EEEEEEEEEE-S--EEEE-SSS-EEEEEEEEE-SSSSS--EEEEEEE--HHHHHHHH---TT-EEEEEEEEEEE---EEEEEEEEEEEEE--/-EEEEEEEEEE-S--EEEE-TTS-EEEEEEEEE-----EEEEEEE--HHHHHHHHHH--TT-EEEEEEEEEEEE---EEEEEEEEEEEEEE--/-EEEEEEEEEE-S--EE---EEEEEEE------EEEEEEE--HHHHHHHHHHPPTT-EEEEEEEEEEE---EEEEEEEEEEEEE----/--EEEEEEEEEE-S--EEE---EEEEEEEE-----EEEEEEE--HHHHHHHHHH--TT-EEEEEEEEE-------EEEEEEEEEEE-

Organism: Saccharomyces cerevisiae (strain ATCC 204508 / S288c) (NCBI:txid559292)

Solvent-accessible surface area: 19056 Å² total; per-residue (Å²): 33,28,4,36,0,11,0,1,0,114,2,22,31,121,45,77,84,67,73,19,120,136,126,77,127,36,0,71,6,15,0,21,0,63,65,160,87,117,29,74,56,2,116,1,85,0,14,0,76,62,116,94,28,12,74,107,0,75,166,17,144,110,31,0,21,0,14,0,19,0,62,8,14,36,113,161,111,86,86,36,20,1,25,0,99,63,16,12,47,23,125,36,59,35,26,4,35,0,11,0,1,0,117,2,24,30,110,43,72,93,69,96,29,116,96,126,83,82,43,0,72,6,15,0,17,0,85,65,259,130,50,5,123,3,92,0,14,0,89,67,96,94,29,0,65,65,0,70,138,135,8,136,109,35,0,20,0,8,0,14,1,53,8,13,14,107,115,107,198,69,74,72,43,21,1,36,1,117,60,18,26,59,25,146,32,64,42,17,4,33,0,17,0,1,0,108,2,32,31,110,36,74,124,86,171,69,1,72,6,14,0,17,0,74,48,231,76,116,56,4,106,1,87,0,15,0,118,66,113,96,30,25,68,72,0,64,128,137,8,79,109,35,0,20,0,9,0,28,1,52,7,14,17,112,159,112,74,88,38,22,0,32,2,109,66,19,27,61,26,142,31,21,180,195,123,3,26,4,40,0,12,0,1,0,89,2,21,30,110,43,74,87,67,148,151,85,56,1,72,7,15,0,10,0,70,64,246,116,64,3,123,1,86,0,16,0,89,67,98,94,30,1,55,79,0,70,128,134,8,152,115,41,0,32,0,14,0,18,1,75,1,22,26,116,186,77,76,78,40,46,0,45,7,141,71,25,31,59,30,150,43